Protein AF-C7DHJ5-F1 (afdb_monomer)

Foldseek 3Di:
DDDDDPPPPVVVVVQVVLVVVLVVLLVVLVVLLVVLLVVLCVLQDDPPPPLNVVLQVLCVLLVHGQDLPLVVLVVSLVVLCCVLPVVNDVDDCSVVSNVSSVVSSVSCPDPVNSDVRPPNLPVSLVVLLVLLLVVLVVLLVVLVVVLVVQVVPDDDLVSVCVSLVSSLPSVVSSVVSCCVPCVVNVVSLVVSVVSLVVLVVSLPDPHDPVSNVSSVVSNVSSVVSSVSSVSSVVSNVSSSVVNVVVCCVPSVVVSVVVVVVSD

Mean predicted aligned error: 13.47 Å

Organism: NCBI:txid425595

pLDDT: mean 82.51, std 15.85, range [39.19, 98.5]

InterPro domains:
  IPR001623 DnaJ domain [PF00226] (57-112)
  IPR001623 DnaJ domain [PR00625] (59-77)
  IPR001623 DnaJ domain [PR00625] (77-92)
  IPR001623 DnaJ domain [PR00625] (93-113)
  IPR001623 DnaJ domain [PS50076] (57-123)
  IPR001623 DnaJ domain [SM00271] (56-113)
  IPR001623 DnaJ domain [cd06257] (58-109)
  IPR036869 Chaperone J-domain superfamily [G3DSA:1.10.287.110] (28-115)
  IPR036869 Chaperone J-domain superfamily [SSF46565] (54-113)

Sequence (263 aa):
MADYEIGGERERGAGTLKRFVINRLVRKSAAIDDKVEKMVREFESNPKSKGDEEIKKYFEVLGIRPTKDRNAVRNAYRSMAKRYHPDVSKSMGSEEMMKKINEAYKAISSEKAEFRIELDDNVATIRIENRFLNLYEQARQYDYEIFLGKLKVISSRNELYGVVGEFTDWEARIDRVERALFGKFRSAMKDLEKMNIRIEKAMKSDLGESLLNTLRASRDRNSETLDDARKIDRTIRTALADATKKINEVEDRQRKNIYEQLK

Solvent-accessible surface area (backbone atoms only — not comparable to full-atom values): 14537 Å² total; per-residue (Å²): 140,79,91,76,86,71,67,70,60,59,55,55,51,52,54,52,52,52,50,52,54,49,54,52,51,50,53,54,40,48,60,39,38,56,52,41,47,51,50,43,46,56,72,68,48,64,80,68,52,75,63,60,61,52,51,53,51,25,26,54,65,44,72,45,77,88,74,78,52,62,64,60,55,52,50,32,45,50,55,50,45,67,62,24,31,64,95,74,26,88,54,95,58,19,62,62,51,39,52,51,41,53,51,23,50,53,55,56,71,32,80,76,37,55,59,72,68,76,40,68,70,64,41,53,19,53,50,53,20,51,54,48,51,54,50,46,52,53,51,50,53,53,46,48,55,52,42,58,58,51,63,76,70,59,86,46,73,68,52,49,54,50,52,50,49,60,66,63,41,56,66,65,48,51,54,52,48,49,43,72,73,44,40,68,57,58,51,40,49,54,52,41,54,54,40,42,55,51,45,58,57,55,63,75,47,100,62,59,69,72,58,43,51,52,45,48,58,51,42,52,52,48,48,53,51,49,53,54,44,49,53,51,52,50,40,49,52,52,15,48,53,56,44,50,52,59,46,48,70,51,52,55,58,51,46,52,53,55,57,61,76,72,108

Nearest PDB structures (foldseek):
  4tql-assembly2_B  TM=2.696E-01  e=1.289E-01  synthetic construct
  6ch2-assembly2_E  TM=3.211E-01  e=4.633E+00  Salmonella enterica subsp. enterica serovar Typhimurium str. LT2
  7a0g-assembly1_EEE  TM=1.687E-01  e=3.373E+00  Serratia marcescens

Radius of gyration: 30.33 Å; Cα contacts (8 Å, |Δi|>4): 174; chains: 1; bounding box: 71×99×74 Å

Secondary structure (DSSP, 8-state):
------HHHHHHHHHHHHHHHHHHHHHHHHHHHHHHHHHHHHHH-----HHHHHHHHHHHHTTS-----HHHHHHHHHHHHHHH-TTT--STTHHHHHHHHHHHHHHHTSHHHHHTTS-SHHHHHHHHHHHHHHHHHHHHHHHHHHHHHHHTT--SHHHHHHHHHHHT-HHHHHHHHHHHHHHHHHHHHHHHHHHHHHHHHHHTS---HHHHHHHHHHHHHHHHHHHHHHHHHHHHHHHHHHHHHHHHHHHHHHHHHHHHHT-

Structure (mmCIF, N/CA/C/O backbone):
data_AF-C7DHJ5-F1
#
_entry.id   AF-C7DHJ5-F1
#
loop_
_atom_site.group_PDB
_atom_site.id
_atom_site.type_symbol
_atom_site.label_atom_id
_atom_site.label_alt_id
_atom_site.label_comp_id
_atom_site.label_asym_id
_atom_site.label_entity_id
_atom_site.label_seq_id
_atom_site.pdbx_PDB_ins_code
_atom_site.Cartn_x
_atom_site.Cartn_y
_atom_site.Cartn_z
_atom_site.occupancy
_atom_site.B_iso_or_equiv
_atom_site.auth_seq_id
_atom_site.auth_comp_id
_atom_site.auth_asym_id
_atom_site.auth_atom_id
_atom_site.pdbx_PDB_model_num
ATOM 1 N N . MET A 1 1 ? -40.783 44.469 40.232 1.00 39.19 1 MET A N 1
ATOM 2 C CA . MET A 1 1 ? -40.863 44.270 38.767 1.00 39.19 1 MET A CA 1
ATOM 3 C C . MET A 1 1 ? -39.557 44.790 38.191 1.00 39.19 1 MET A C 1
ATOM 5 O O . MET A 1 1 ? -39.262 45.938 38.464 1.00 39.19 1 MET A O 1
ATOM 9 N N . ALA A 1 2 ? -38.713 44.076 37.463 1.00 46.12 2 ALA A N 1
ATOM 10 C CA . ALA A 1 2 ? -38.604 42.672 37.095 1.00 46.12 2 ALA A CA 1
ATOM 11 C C . ALA A 1 2 ? -37.136 42.512 36.644 1.00 46.12 2 ALA A C 1
ATOM 13 O O . ALA A 1 2 ? -36.735 43.217 35.722 1.00 46.12 2 ALA A O 1
ATOM 14 N N . ASP A 1 3 ? -36.350 41.645 37.285 1.00 39.81 3 ASP A N 1
ATOM 15 C CA . ASP A 1 3 ? -35.021 41.277 36.780 1.00 39.81 3 ASP A CA 1
ATOM 16 C C . ASP A 1 3 ? -35.183 40.061 35.867 1.00 39.81 3 ASP A C 1
ATOM 18 O O . ASP A 1 3 ? -35.636 38.995 36.283 1.00 39.81 3 ASP A O 1
ATOM 22 N N . TYR A 1 4 ? -34.913 40.289 34.584 1.00 44.16 4 TYR A N 1
ATOM 23 C CA . TYR A 1 4 ? -35.215 39.401 33.467 1.00 44.16 4 TYR A CA 1
ATOM 24 C C . TYR A 1 4 ? -34.090 38.372 33.254 1.00 44.16 4 TYR A C 1
ATOM 26 O O . TYR A 1 4 ? -32.908 38.713 33.175 1.00 44.16 4 TYR A O 1
ATOM 34 N N . GLU A 1 5 ? -34.483 37.107 33.107 1.00 49.00 5 GLU A N 1
ATOM 35 C CA . GLU A 1 5 ? -33.667 35.913 32.859 1.00 49.00 5 GLU A CA 1
ATOM 36 C C . GLU A 1 5 ? -32.948 35.925 31.487 1.00 49.00 5 GLU A C 1
ATOM 38 O O . GLU A 1 5 ? -33.288 35.170 30.581 1.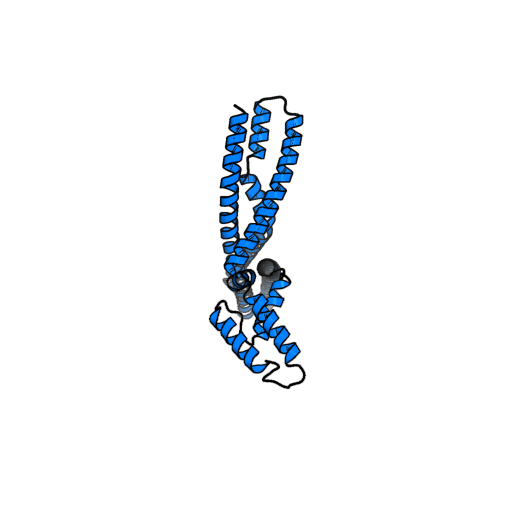00 49.00 5 GLU A O 1
ATOM 43 N N . ILE A 1 6 ? -31.916 36.754 31.293 1.00 49.47 6 ILE A N 1
ATOM 44 C CA . ILE A 1 6 ? -31.191 36.828 29.999 1.00 49.47 6 ILE A CA 1
ATOM 45 C C . ILE A 1 6 ? -30.012 35.822 29.911 1.00 49.47 6 ILE A C 1
ATOM 47 O O . ILE A 1 6 ? -29.446 35.591 28.840 1.00 49.47 6 ILE A O 1
ATOM 51 N N . GLY A 1 7 ? -29.649 35.147 31.010 1.00 46.59 7 GLY A N 1
ATOM 52 C CA . GLY A 1 7 ? -28.511 34.209 31.048 1.00 46.59 7 GLY A CA 1
ATOM 53 C C . GLY A 1 7 ? -28.757 32.847 30.377 1.00 46.59 7 GLY A C 1
ATOM 54 O O . GLY A 1 7 ? -27.869 32.307 29.717 1.00 46.59 7 GLY A O 1
ATOM 55 N N . GLY A 1 8 ? -29.972 32.299 30.484 1.00 45.59 8 GLY A N 1
ATOM 56 C CA . GLY A 1 8 ? -30.249 30.893 30.149 1.00 45.59 8 GLY A CA 1
ATOM 57 C C . GLY A 1 8 ? -30.413 30.562 28.658 1.00 45.59 8 GLY A C 1
ATOM 58 O O . GLY A 1 8 ? -30.369 29.389 28.281 1.00 45.59 8 GLY A O 1
ATOM 59 N N . GLU A 1 9 ? -30.625 31.548 27.782 1.00 49.06 9 GLU A N 1
ATOM 60 C CA . GLU A 1 9 ? -30.794 31.308 26.336 1.00 49.06 9 GLU A CA 1
ATOM 61 C C . GLU A 1 9 ? -29.461 31.274 25.573 1.00 49.06 9 GLU A C 1
ATOM 63 O O . GLU A 1 9 ? -29.285 30.452 24.668 1.00 49.06 9 GLU A O 1
ATOM 68 N N . ARG A 1 10 ? -28.477 32.093 25.977 1.00 49.88 10 ARG A N 1
ATOM 69 C CA . ARG A 1 10 ? -27.144 32.119 25.345 1.00 49.88 10 ARG A CA 1
ATOM 70 C C . ARG A 1 10 ? -26.352 30.832 25.599 1.00 49.88 10 ARG A C 1
ATOM 72 O O . ARG A 1 10 ? -25.710 30.324 24.679 1.00 49.88 10 ARG A O 1
ATOM 79 N N . GLU A 1 11 ? -26.449 30.257 26.798 1.00 53.16 11 GLU A N 1
ATOM 80 C CA . GLU A 1 11 ? -25.782 28.989 27.139 1.00 53.16 11 GLU A CA 1
ATOM 81 C C . GLU A 1 11 ? -26.402 27.778 26.421 1.00 53.16 11 GLU A C 1
ATOM 83 O O . GLU A 1 11 ? -25.676 26.915 25.915 1.00 53.16 11 GLU A O 1
ATOM 88 N N . ARG A 1 12 ? -27.736 27.745 26.267 1.00 59.75 12 ARG A N 1
ATOM 89 C CA . ARG A 1 12 ? -28.440 26.701 25.495 1.00 59.75 12 ARG A CA 1
ATOM 90 C C . ARG A 1 12 ? -28.075 26.730 24.004 1.00 59.75 12 ARG A C 1
ATOM 92 O O . ARG A 1 12 ? -27.868 25.673 23.395 1.00 59.75 12 ARG A O 1
ATOM 99 N N . GLY A 1 13 ? -27.928 27.922 23.419 1.00 63.56 13 GLY A N 1
ATOM 100 C CA . GLY A 1 13 ? -27.476 28.100 22.034 1.00 63.56 13 GLY A CA 1
ATOM 101 C C . GLY A 1 13 ? -26.028 27.645 21.809 1.00 63.56 13 GLY A C 1
ATOM 102 O O . GLY A 1 13 ? -25.744 26.902 20.864 1.00 63.56 13 GLY A O 1
ATOM 103 N N . ALA A 1 14 ? -25.117 28.009 22.717 1.00 65.38 14 ALA A N 1
ATOM 104 C CA . ALA A 1 14 ? -23.709 27.614 22.652 1.00 65.38 14 ALA A CA 1
ATOM 105 C C . ALA A 1 14 ? -23.511 26.091 22.790 1.00 65.38 14 ALA A C 1
ATOM 107 O O . ALA A 1 14 ? -22.733 25.496 22.038 1.00 65.38 14 ALA A O 1
ATOM 108 N N . GLY A 1 15 ? -24.251 25.434 23.692 1.00 73.50 15 GLY A N 1
ATOM 109 C CA . GLY A 1 15 ? -24.225 23.974 23.851 1.00 73.50 15 GLY A CA 1
ATOM 110 C C . GLY A 1 15 ? -24.718 23.220 22.608 1.00 73.50 15 GLY A C 1
ATOM 111 O O . GLY A 1 15 ? -24.124 22.216 22.203 1.00 73.50 15 GLY A O 1
ATOM 112 N N . THR A 1 16 ? -25.754 23.745 21.949 1.00 80.44 16 THR A N 1
ATOM 113 C CA . THR A 1 16 ? -26.308 23.178 20.707 1.00 80.44 16 THR A CA 1
ATOM 114 C C . THR A 1 16 ? -25.315 23.288 19.548 1.00 80.44 16 THR A C 1
ATOM 116 O O . THR A 1 16 ? -25.094 22.316 18.819 1.00 80.44 16 THR A O 1
ATOM 119 N N . LEU A 1 17 ? -24.642 24.436 19.421 1.00 83.38 17 LEU A N 1
ATOM 120 C CA . LEU A 1 17 ? -23.618 24.653 18.400 1.00 83.38 17 LEU A CA 1
ATOM 121 C C . LEU A 1 17 ? -22.389 23.754 18.617 1.00 83.38 17 LEU A C 1
ATOM 123 O O . LEU A 1 17 ? -21.935 23.111 17.668 1.00 83.38 17 LEU A O 1
ATOM 127 N N . LYS A 1 18 ? -21.889 23.641 19.859 1.00 87.00 18 LYS A N 1
ATOM 128 C CA . LYS A 1 18 ? -20.789 22.721 20.213 1.00 87.00 18 LYS A CA 1
ATOM 129 C C . LYS A 1 18 ? -21.135 21.285 19.805 1.00 87.00 18 LYS A C 1
ATOM 131 O O . LYS A 1 18 ? -20.366 20.644 19.090 1.00 87.00 18 LYS A O 1
ATOM 136 N N . ARG A 1 19 ? -22.325 20.799 20.175 1.00 90.12 19 ARG A N 1
ATOM 137 C CA . ARG A 1 19 ? -22.805 19.457 19.805 1.00 90.12 19 ARG A CA 1
ATOM 138 C C . ARG A 1 19 ? -22.870 19.259 18.288 1.00 90.12 19 ARG A C 1
ATOM 140 O O . ARG A 1 19 ? -22.425 18.225 17.795 1.00 90.12 19 ARG A O 1
ATOM 147 N N . PHE A 1 20 ? -23.376 20.239 17.540 1.00 92.62 20 PHE A N 1
ATOM 148 C CA . PHE A 1 20 ? -23.428 20.170 16.077 1.00 92.62 20 PHE A CA 1
ATOM 149 C C . PHE A 1 20 ? -22.031 20.038 15.450 1.00 92.62 20 PHE A C 1
ATOM 151 O O . PHE A 1 20 ? -21.812 19.174 14.596 1.00 92.62 20 PHE A O 1
ATOM 158 N N . VAL A 1 21 ? -21.071 20.851 15.901 1.00 92.94 21 VAL A N 1
ATOM 159 C CA . VAL A 1 21 ? -19.684 20.818 15.412 1.00 92.94 21 VAL A CA 1
ATOM 160 C C . VAL A 1 21 ? -19.024 19.473 15.717 1.00 92.94 21 VAL A C 1
ATOM 162 O O . VAL A 1 21 ? -18.434 18.874 14.814 1.00 92.94 21 VAL A O 1
ATOM 165 N N . ILE A 1 22 ? -19.170 18.964 16.945 1.00 94.56 22 ILE A N 1
ATOM 166 C CA . ILE A 1 22 ? -18.626 17.660 17.352 1.00 94.56 22 ILE A CA 1
ATOM 167 C C . ILE A 1 22 ? -19.234 16.525 16.526 1.00 94.56 22 ILE A C 1
ATOM 169 O O . ILE A 1 22 ? -18.498 15.721 15.956 1.00 94.56 22 ILE A O 1
ATOM 173 N N . ASN A 1 23 ? -20.556 16.498 16.361 1.00 94.06 23 ASN A N 1
ATOM 174 C CA . ASN A 1 23 ? -21.219 15.474 15.555 1.00 94.06 23 ASN A CA 1
ATOM 175 C C . ASN A 1 23 ? -20.747 15.501 14.096 1.00 94.06 23 ASN A C 1
ATOM 177 O O . ASN A 1 23 ? -20.551 14.452 13.482 1.00 94.06 23 ASN A O 1
ATOM 181 N N . ARG A 1 24 ? -20.522 16.691 13.529 1.00 96.62 24 ARG A N 1
ATOM 182 C CA . ARG A 1 24 ? -19.970 16.827 12.176 1.00 96.62 24 ARG A CA 1
ATOM 183 C C . ARG A 1 24 ? -18.532 16.313 12.092 1.00 96.62 24 ARG A C 1
ATOM 185 O O . ARG A 1 24 ? -18.188 15.684 11.093 1.00 96.62 24 ARG A O 1
ATOM 192 N N . LEU A 1 25 ? -17.704 16.587 13.100 1.00 96.44 25 LEU A N 1
ATOM 193 C CA . LEU A 1 25 ? -16.326 16.097 13.173 1.00 96.44 25 LEU A CA 1
ATOM 194 C C . LEU A 1 25 ? -16.291 14.565 13.221 1.00 96.44 25 LEU A C 1
ATOM 196 O O . LEU A 1 25 ? -15.627 13.957 12.386 1.00 96.44 25 LEU A O 1
ATOM 200 N N . VAL A 1 26 ? -17.068 13.959 14.122 1.00 97.00 26 VAL A N 1
ATOM 201 C CA . VAL A 1 26 ? -17.161 12.499 14.286 1.00 97.00 26 VAL A CA 1
ATOM 202 C C . VAL A 1 26 ? -17.664 11.831 13.006 1.00 97.00 26 VAL A C 1
ATOM 204 O O . VAL A 1 26 ? -17.049 10.882 12.535 1.00 97.00 26 VAL A O 1
ATOM 207 N N . ARG A 1 27 ? -18.712 12.367 12.363 1.00 97.75 27 ARG A N 1
ATOM 208 C CA . ARG A 1 27 ? -19.213 11.833 11.079 1.00 97.75 27 ARG A CA 1
ATOM 209 C C . ARG A 1 27 ? -18.168 11.881 9.967 1.00 97.75 27 ARG A C 1
ATOM 211 O O . ARG A 1 27 ? -18.034 10.927 9.210 1.00 97.75 27 ARG A O 1
ATOM 218 N N . LYS A 1 28 ? -17.433 12.993 9.848 1.00 97.69 28 LYS A N 1
ATOM 219 C CA . LYS A 1 28 ? -16.349 13.108 8.860 1.00 97.69 28 LYS A CA 1
ATOM 220 C C . LYS A 1 28 ? -15.215 12.134 9.154 1.00 97.69 28 LYS A C 1
ATOM 222 O O . LYS A 1 28 ? -14.637 11.607 8.214 1.00 97.69 28 LYS A O 1
ATOM 227 N N . SER A 1 29 ? -14.898 11.934 10.431 1.00 97.56 29 SER A N 1
ATOM 228 C CA . SER A 1 29 ? -13.897 10.963 10.853 1.00 97.56 29 SER A CA 1
ATOM 229 C C . SER A 1 29 ? -14.308 9.548 10.469 1.00 97.56 29 SER A C 1
ATOM 231 O O . SER A 1 29 ? -13.548 8.888 9.776 1.00 97.56 29 SER A O 1
ATOM 233 N N . ALA A 1 30 ? -15.529 9.140 10.823 1.00 97.94 30 ALA A N 1
ATOM 234 C CA . ALA A 1 30 ? -16.069 7.822 10.502 1.00 97.94 30 ALA A CA 1
ATOM 235 C C . ALA A 1 30 ? -16.060 7.541 8.991 1.00 97.94 30 ALA A C 1
ATOM 237 O O . ALA A 1 30 ? -15.647 6.478 8.564 1.00 97.94 30 ALA A O 1
ATOM 238 N N . ALA A 1 31 ? -16.405 8.523 8.152 1.00 98.12 31 ALA A N 1
ATOM 239 C CA . ALA A 1 31 ? -16.359 8.334 6.700 1.00 98.12 31 ALA A CA 1
ATOM 240 C C . ALA A 1 31 ? -14.937 8.088 6.149 1.00 98.12 31 ALA A C 1
ATOM 242 O O . ALA A 1 31 ? -14.774 7.440 5.114 1.00 98.12 31 ALA A O 1
ATOM 243 N N . ILE A 1 32 ? -13.905 8.650 6.790 1.00 98.12 32 ILE A N 1
ATOM 244 C CA . ILE A 1 32 ? -12.507 8.399 6.415 1.00 98.12 32 ILE A CA 1
ATOM 245 C C . ILE A 1 32 ? -12.046 7.060 6.996 1.00 98.12 32 ILE A C 1
ATOM 247 O O . ILE A 1 32 ? -11.381 6.312 6.286 1.00 98.12 32 ILE A O 1
ATOM 251 N N . ASP A 1 33 ? -12.428 6.760 8.235 1.00 98.25 33 ASP A N 1
ATOM 252 C CA . ASP A 1 33 ? -12.191 5.486 8.918 1.00 98.25 33 ASP A CA 1
ATOM 253 C C . ASP A 1 33 ? -12.723 4.309 8.092 1.00 98.25 33 ASP A C 1
ATOM 255 O O . ASP A 1 33 ? -11.928 3.496 7.631 1.00 98.25 33 ASP A O 1
ATOM 259 N N . ASP A 1 34 ? -14.011 4.323 7.729 1.00 98.06 34 ASP A N 1
ATOM 260 C CA . ASP A 1 34 ? -14.656 3.315 6.874 1.00 98.06 34 ASP A CA 1
ATOM 261 C C . ASP A 1 34 ? -13.914 3.129 5.538 1.00 98.06 34 ASP A C 1
ATOM 263 O O . ASP A 1 34 ? -13.804 2.027 4.993 1.00 98.06 34 ASP A O 1
ATOM 267 N N . LYS A 1 35 ? -13.396 4.226 4.969 1.00 97.88 35 LYS A N 1
ATOM 268 C CA . LYS A 1 35 ? -12.626 4.185 3.721 1.00 97.88 35 LYS A CA 1
ATOM 269 C C . LYS A 1 35 ? -11.274 3.502 3.921 1.00 97.88 35 LYS A C 1
ATOM 271 O O . LYS A 1 35 ? -10.876 2.727 3.052 1.00 97.88 35 LYS A O 1
ATOM 276 N N . VAL A 1 36 ? -10.560 3.812 5.004 1.00 97.94 36 VAL A N 1
ATOM 277 C CA . VAL A 1 36 ? -9.279 3.169 5.332 1.00 97.94 36 VAL A CA 1
ATOM 278 C C . VAL A 1 36 ? -9.513 1.700 5.655 1.00 97.94 36 VAL A C 1
ATOM 280 O O . VAL A 1 36 ? -8.841 0.859 5.071 1.00 97.94 36 VAL A O 1
ATOM 283 N N . GLU A 1 37 ? -10.507 1.385 6.480 1.00 96.56 37 GLU A N 1
ATOM 284 C CA . GLU A 1 37 ? -10.874 0.018 6.841 1.00 96.56 37 GLU A CA 1
ATOM 285 C C . GLU A 1 37 ? -11.206 -0.814 5.596 1.00 96.56 37 GLU A C 1
ATOM 287 O O . GLU A 1 37 ? -10.696 -1.919 5.426 1.00 96.56 37 GLU A O 1
ATOM 292 N N . LYS A 1 38 ? -11.983 -0.266 4.652 1.00 95.75 38 LYS A N 1
ATOM 293 C CA . LYS A 1 38 ? -12.248 -0.941 3.376 1.00 95.75 38 LYS A CA 1
ATOM 294 C C . LYS A 1 38 ? -10.962 -1.226 2.595 1.00 95.75 38 LYS A C 1
ATOM 296 O O . LYS A 1 38 ? -10.826 -2.316 2.050 1.00 95.75 38 LYS A O 1
ATOM 301 N N . MET A 1 39 ? -10.026 -0.278 2.537 1.00 95.06 39 MET A N 1
ATOM 302 C CA . MET A 1 39 ? -8.743 -0.488 1.857 1.00 95.06 39 MET A CA 1
ATOM 303 C C . MET A 1 39 ? -7.872 -1.523 2.578 1.00 95.06 39 MET A C 1
ATOM 305 O O . MET A 1 39 ? -7.270 -2.358 1.913 1.00 95.06 39 MET A O 1
ATOM 309 N N . VAL A 1 40 ? -7.824 -1.503 3.915 1.00 91.25 40 VAL A N 1
ATOM 310 C CA . VAL A 1 40 ? -7.147 -2.531 4.725 1.00 91.25 40 VAL A CA 1
ATOM 311 C C . VAL A 1 40 ? -7.722 -3.900 4.392 1.00 91.25 40 VAL A C 1
ATOM 313 O O . VAL A 1 40 ? -6.980 -4.788 3.978 1.00 91.25 40 VAL A O 1
ATOM 316 N N . ARG A 1 41 ? -9.052 -4.030 4.424 1.00 88.50 41 ARG A N 1
ATOM 317 C CA . ARG A 1 41 ? -9.740 -5.257 4.026 1.00 88.50 41 ARG A CA 1
ATOM 318 C C . ARG A 1 41 ? -9.442 -5.651 2.588 1.00 88.50 41 ARG A C 1
ATOM 320 O O . ARG A 1 41 ? -9.374 -6.835 2.333 1.00 88.50 41 ARG A O 1
ATOM 327 N N . GLU A 1 42 ? -9.254 -4.728 1.645 1.00 86.00 42 GLU A N 1
ATOM 328 C CA . GLU A 1 42 ? -8.851 -5.071 0.270 1.00 86.00 42 GLU A CA 1
ATOM 329 C C . GLU A 1 42 ? -7.445 -5.702 0.221 1.00 86.00 42 GLU A C 1
ATOM 331 O O . GLU A 1 42 ? -7.225 -6.634 -0.554 1.00 86.00 42 GLU A O 1
ATOM 336 N N . PHE A 1 43 ? -6.507 -5.249 1.062 1.00 81.62 43 PHE A N 1
ATOM 337 C CA . PHE A 1 43 ? -5.165 -5.835 1.177 1.00 81.62 43 PHE A CA 1
ATOM 338 C C . PHE A 1 43 ? -5.153 -7.175 1.922 1.00 81.62 43 PHE A C 1
ATOM 340 O O . PHE A 1 43 ? -4.432 -8.089 1.519 1.00 81.62 43 PHE A O 1
ATOM 347 N N . GLU A 1 44 ? -5.956 -7.296 2.977 1.00 72.88 44 GLU A N 1
ATOM 348 C CA . GLU A 1 44 ? -6.138 -8.534 3.745 1.00 72.88 44 GLU A CA 1
ATOM 349 C C . GLU A 1 44 ? -6.985 -9.559 2.994 1.00 72.88 44 GLU A C 1
ATOM 351 O O . GLU A 1 44 ? -6.792 -10.769 3.137 1.00 72.88 44 GLU A O 1
ATOM 356 N N . SER A 1 45 ? -7.934 -9.083 2.181 1.00 62.31 45 SER A N 1
ATOM 357 C CA . SER A 1 45 ? -8.783 -9.927 1.364 1.00 62.31 45 SER A CA 1
ATOM 358 C C . SER A 1 45 ? -7.894 -10.625 0.360 1.00 62.31 45 SER A C 1
ATOM 360 O O . SER A 1 45 ? -7.483 -10.102 -0.673 1.00 62.31 45 SER A O 1
ATOM 362 N N . ASN A 1 46 ? -7.598 -11.871 0.691 1.00 52.09 46 ASN A N 1
ATOM 363 C CA . ASN A 1 46 ? -7.177 -12.849 -0.271 1.00 52.09 46 ASN A CA 1
ATOM 364 C C . ASN A 1 46 ? -8.277 -12.863 -1.351 1.00 52.09 46 ASN A C 1
ATOM 366 O O . ASN A 1 46 ? -9.421 -13.194 -1.010 1.00 52.09 46 ASN A O 1
ATOM 370 N N . PRO A 1 47 ? -8.016 -12.554 -2.636 1.00 44.12 47 PRO A N 1
ATOM 371 C CA . PRO A 1 47 ? -8.831 -13.156 -3.673 1.00 44.12 47 PRO A CA 1
ATOM 372 C C . PRO A 1 47 ? -8.544 -14.644 -3.521 1.00 44.12 47 PRO A C 1
ATOM 374 O O . PRO A 1 47 ? -7.531 -15.120 -4.025 1.00 44.12 47 PRO A O 1
ATOM 377 N N . LYS A 1 48 ? -9.341 -15.324 -2.683 1.00 43.00 48 LYS A N 1
ATOM 378 C CA . LYS A 1 48 ? -9.171 -16.727 -2.324 1.00 43.00 48 LYS A CA 1
ATOM 379 C C . LYS A 1 48 ? -8.868 -17.451 -3.619 1.00 43.00 48 LYS A C 1
ATOM 381 O O . LYS A 1 48 ? -9.741 -17.553 -4.485 1.00 43.00 48 LYS A O 1
ATOM 386 N N . SER A 1 49 ? -7.627 -17.902 -3.788 1.00 44.69 49 SER A N 1
ATOM 387 C CA . SER A 1 49 ? -7.381 -18.826 -4.875 1.00 44.69 49 SER A CA 1
ATOM 388 C C . SER A 1 49 ? -8.285 -20.011 -4.556 1.00 44.69 49 SER A C 1
ATOM 390 O O . SER A 1 49 ? -8.380 -20.426 -3.400 1.00 44.69 49 SER A O 1
ATOM 392 N N . LYS A 1 50 ? -9.027 -20.514 -5.538 1.00 44.31 50 LYS A N 1
ATOM 393 C CA . LYS A 1 50 ? -9.964 -21.634 -5.358 1.00 44.31 50 LYS A CA 1
ATOM 394 C C . LYS A 1 50 ? -9.327 -22.810 -4.585 1.00 44.31 50 LYS A C 1
ATOM 396 O O . LYS A 1 50 ? -9.992 -23.479 -3.803 1.00 44.31 50 LYS A O 1
ATOM 401 N N . GLY A 1 51 ? -8.003 -22.954 -4.694 1.00 48.94 51 GLY A N 1
ATOM 402 C CA . GLY A 1 51 ? -7.212 -23.911 -3.932 1.00 48.94 51 GLY A CA 1
ATOM 403 C C . GLY A 1 51 ? -7.182 -23.698 -2.409 1.00 48.94 51 GLY A C 1
ATOM 404 O O . GLY A 1 51 ? -6.998 -24.682 -1.694 1.00 48.94 51 GLY A O 1
ATOM 405 N N . ASP A 1 52 ? -7.313 -22.475 -1.872 1.00 52.66 52 ASP A N 1
ATOM 406 C CA . ASP A 1 52 ? -7.246 -22.127 -0.426 1.00 52.66 52 ASP A CA 1
ATOM 407 C C . ASP A 1 52 ? -8.418 -22.663 0.382 1.00 52.66 52 ASP A C 1
ATOM 409 O O . ASP A 1 52 ? -8.218 -23.189 1.479 1.00 52.66 52 ASP A O 1
ATOM 413 N N . GLU A 1 53 ? -9.619 -22.637 -0.182 1.00 59.16 53 GLU A N 1
ATOM 414 C CA . GLU A 1 53 ? -10.768 -23.296 0.438 1.00 59.16 53 GLU A CA 1
ATOM 415 C C . GLU A 1 53 ? -10.701 -24.816 0.310 1.00 59.16 53 GLU A C 1
ATOM 417 O O . GLU A 1 53 ? -11.068 -25.525 1.245 1.00 59.16 53 GLU A O 1
ATOM 422 N N . GLU A 1 54 ? -10.201 -25.325 -0.817 1.00 61.88 54 GLU A N 1
ATOM 423 C CA . GLU A 1 54 ? -10.048 -26.765 -1.045 1.00 61.88 54 GLU A CA 1
ATOM 424 C C . GLU A 1 54 ? -9.059 -27.388 -0.050 1.00 61.88 54 GLU A C 1
ATOM 426 O O . GLU A 1 54 ? -9.371 -28.409 0.557 1.00 61.88 54 GLU A O 1
ATOM 431 N N . ILE A 1 55 ? -7.920 -26.736 0.227 1.00 68.25 55 ILE A N 1
ATOM 432 C CA . ILE A 1 55 ? -6.960 -27.237 1.225 1.00 68.25 55 ILE A CA 1
ATOM 433 C C . ILE A 1 55 ? -7.548 -27.243 2.637 1.00 68.25 55 ILE A C 1
ATOM 435 O O . ILE A 1 55 ? -7.375 -28.230 3.350 1.00 68.25 55 ILE A O 1
ATOM 439 N N . LYS A 1 56 ? -8.267 -26.191 3.051 1.00 68.50 56 LYS A N 1
ATOM 440 C CA . LYS A 1 56 ? -8.915 -26.176 4.375 1.00 68.50 56 LYS A CA 1
ATOM 441 C C . LYS A 1 56 ? -9.928 -27.316 4.517 1.00 68.50 56 LYS A C 1
ATOM 443 O O . LYS A 1 56 ? -9.879 -28.034 5.513 1.00 68.50 56 LYS A O 1
ATOM 448 N N . LYS A 1 57 ? -10.748 -27.557 3.487 1.00 73.38 57 LYS A N 1
ATOM 449 C CA . LYS A 1 57 ? -11.678 -28.699 3.438 1.00 73.38 57 LYS A CA 1
ATOM 450 C C . LYS A 1 57 ? -10.952 -30.044 3.534 1.00 73.38 57 LYS A C 1
ATOM 452 O O . LYS A 1 57 ? -11.449 -30.956 4.183 1.00 73.38 57 LYS A O 1
ATOM 457 N N . TYR A 1 58 ? -9.759 -30.182 2.955 1.00 78.69 58 TYR A N 1
ATOM 458 C CA . TYR A 1 58 ? -8.968 -31.410 3.091 1.00 78.69 58 TYR A CA 1
ATOM 459 C C . TYR A 1 58 ? -8.474 -31.651 4.525 1.00 78.69 58 TYR A C 1
ATOM 461 O O . TYR A 1 58 ? -8.486 -32.793 4.984 1.00 78.69 58 TYR A O 1
ATOM 469 N N . PHE A 1 59 ? -8.093 -30.606 5.266 1.00 77.12 59 PHE A N 1
ATOM 470 C CA . PHE A 1 59 ? -7.745 -30.748 6.687 1.00 77.12 59 PHE A CA 1
ATOM 471 C C . PHE A 1 59 ? -8.959 -31.156 7.531 1.00 77.12 59 PHE A C 1
ATOM 473 O O . PHE A 1 59 ? -8.844 -32.035 8.388 1.00 77.12 59 PHE A O 1
ATOM 480 N N . GLU A 1 60 ? -10.136 -30.606 7.222 1.00 77.25 60 GLU A N 1
ATOM 481 C CA . GLU A 1 60 ? -11.408 -30.998 7.841 1.00 77.25 60 GLU A CA 1
ATOM 482 C C . GLU A 1 60 ? -11.764 -32.465 7.555 1.00 77.25 60 GLU A C 1
ATOM 484 O O . GLU A 1 60 ? -12.161 -33.184 8.471 1.00 77.25 60 GLU A O 1
ATOM 489 N N . VAL A 1 61 ? -11.541 -32.952 6.326 1.00 80.94 61 VAL A N 1
ATOM 490 C CA . VAL A 1 61 ? -11.723 -34.373 5.963 1.00 80.94 61 VAL A CA 1
ATOM 491 C C . VAL A 1 61 ? -10.795 -35.292 6.765 1.00 80.94 61 VAL A C 1
ATOM 493 O O . VAL A 1 61 ? -11.198 -36.398 7.125 1.00 80.94 61 VAL A O 1
ATOM 496 N N . LEU A 1 62 ? -9.576 -34.846 7.086 1.00 77.00 62 LEU A N 1
ATOM 497 C CA . LEU A 1 62 ? -8.651 -35.574 7.965 1.00 77.00 62 LEU A CA 1
ATOM 498 C C . LEU A 1 62 ? -8.945 -35.374 9.465 1.00 77.00 62 LEU A C 1
ATOM 500 O O . LEU A 1 62 ? -8.295 -36.006 10.297 1.00 77.00 62 LEU A O 1
ATOM 504 N N . GLY A 1 63 ? -9.922 -34.533 9.821 1.00 73.31 63 GLY A N 1
ATOM 505 C CA . GLY A 1 63 ? -10.344 -34.291 11.202 1.00 73.31 63 GLY A CA 1
ATOM 506 C C . GLY A 1 63 ? -9.327 -33.517 12.042 1.00 73.31 63 GLY A C 1
ATOM 507 O O . GLY A 1 63 ? -9.333 -33.626 13.267 1.00 73.31 63 GLY A O 1
ATOM 508 N N . ILE A 1 64 ? -8.437 -32.759 11.401 1.00 75.88 64 ILE A N 1
ATOM 509 C CA . ILE A 1 64 ? -7.384 -31.988 12.065 1.00 75.88 64 ILE A CA 1
ATOM 510 C C . ILE A 1 64 ? -7.432 -30.522 11.646 1.00 75.88 64 ILE A C 1
ATOM 512 O O . ILE A 1 64 ? -7.945 -30.165 10.589 1.00 75.88 64 ILE A O 1
ATOM 516 N N . ARG A 1 65 ? -6.871 -29.647 12.483 1.00 69.06 65 ARG A N 1
ATOM 517 C CA . ARG A 1 65 ? -6.660 -28.247 12.101 1.00 69.06 65 ARG A CA 1
ATOM 518 C C . ARG A 1 65 ? -5.546 -28.153 11.043 1.00 69.06 65 ARG A C 1
ATOM 520 O O . ARG A 1 65 ? -4.636 -28.986 11.077 1.00 69.06 65 ARG A O 1
ATOM 527 N N . PRO A 1 66 ? -5.580 -27.150 10.143 1.00 68.38 66 PRO A N 1
ATOM 528 C CA . PRO A 1 66 ? -4.480 -26.878 9.219 1.00 68.38 66 PRO A CA 1
ATOM 529 C C . PRO A 1 66 ? -3.137 -26.805 9.949 1.00 68.38 66 PRO A C 1
ATOM 531 O O . PRO A 1 66 ? -3.001 -26.077 10.930 1.00 68.38 66 PRO A O 1
ATOM 534 N N . THR A 1 67 ? -2.162 -27.593 9.497 1.00 64.69 67 THR A N 1
ATOM 535 C CA . THR A 1 67 ? -0.841 -27.709 10.129 1.00 64.69 67 THR A CA 1
ATOM 536 C C . THR A 1 67 ? 0.223 -28.092 9.106 1.00 64.69 67 THR A C 1
ATOM 538 O O . THR A 1 67 ? -0.070 -28.740 8.103 1.00 64.69 67 THR A O 1
ATOM 541 N N . LYS A 1 68 ? 1.469 -27.699 9.378 1.00 65.31 68 LYS A N 1
ATOM 542 C CA . LYS A 1 68 ? 2.670 -28.077 8.614 1.00 65.31 68 LYS A CA 1
ATOM 543 C C . LYS A 1 68 ? 3.324 -29.350 9.088 1.00 65.31 68 LYS A C 1
ATOM 545 O O . LYS A 1 68 ? 4.230 -29.860 8.433 1.00 65.31 68 LYS A O 1
ATOM 550 N N . ASP A 1 69 ? 2.914 -29.827 10.255 1.00 75.62 69 ASP A N 1
ATOM 551 C CA . ASP A 1 69 ? 3.478 -31.035 10.805 1.00 75.62 69 ASP A CA 1
ATOM 552 C C . ASP A 1 69 ? 3.049 -32.225 9.937 1.00 75.62 69 ASP A C 1
ATOM 554 O O . ASP A 1 69 ? 1.950 -32.771 10.070 1.00 75.62 69 ASP A O 1
ATOM 558 N N . ARG A 1 70 ? 3.947 -32.634 9.030 1.00 77.38 70 ARG A N 1
ATOM 559 C CA . ARG A 1 70 ? 3.765 -33.810 8.174 1.00 77.38 70 ARG A CA 1
ATOM 560 C C . ARG A 1 70 ? 3.481 -35.059 9.005 1.00 77.38 70 ARG A C 1
ATOM 562 O O . ARG A 1 70 ? 2.761 -35.940 8.534 1.00 77.38 70 ARG A O 1
ATOM 569 N N . ASN A 1 71 ? 4.007 -35.149 10.229 1.00 77.75 71 ASN A N 1
ATOM 570 C CA . ASN A 1 71 ? 3.736 -36.276 11.113 1.00 77.75 71 ASN A CA 1
ATOM 571 C C . ASN A 1 71 ? 2.296 -36.224 11.624 1.00 77.75 71 ASN A C 1
ATOM 573 O O . ASN A 1 71 ? 1.615 -37.246 11.562 1.00 77.75 71 ASN A O 1
ATOM 577 N N . ALA A 1 72 ? 1.790 -35.057 12.033 1.00 78.94 72 ALA A N 1
ATOM 578 C CA . ALA A 1 72 ? 0.382 -34.884 12.394 1.00 78.94 72 ALA A CA 1
ATOM 579 C C . ALA A 1 72 ? -0.563 -35.231 11.231 1.00 78.94 72 ALA A C 1
ATOM 581 O O . ALA A 1 72 ? -1.505 -36.001 11.422 1.00 78.94 72 ALA A O 1
ATOM 582 N N . VAL A 1 73 ? -0.277 -34.755 10.013 1.00 80.06 73 VAL A N 1
ATOM 583 C CA . VAL A 1 73 ? -1.072 -35.068 8.808 1.00 80.06 73 VAL A CA 1
ATOM 584 C C . VAL A 1 73 ? -1.042 -36.567 8.495 1.00 80.06 73 VAL A C 1
ATOM 586 O O . VAL A 1 73 ? -2.081 -37.181 8.254 1.00 80.06 73 VAL A O 1
ATOM 589 N N . ARG A 1 74 ? 0.139 -37.194 8.551 1.00 82.81 74 ARG A N 1
ATOM 590 C CA . ARG A 1 74 ? 0.311 -38.634 8.307 1.00 82.81 74 ARG A CA 1
ATOM 591 C C . ARG A 1 74 ? -0.372 -39.488 9.375 1.00 82.81 74 ARG A C 1
ATOM 593 O O . ARG A 1 74 ? -0.931 -40.536 9.051 1.00 82.81 74 ARG A O 1
ATOM 600 N N . ASN A 1 75 ? -0.341 -39.054 10.631 1.00 82.81 75 ASN A N 1
ATOM 601 C CA . ASN A 1 75 ? -0.992 -39.741 11.743 1.00 82.81 75 ASN A CA 1
ATOM 602 C C . ASN A 1 75 ? -2.518 -39.632 11.648 1.00 82.81 75 ASN A C 1
ATOM 604 O O . ASN A 1 75 ? -3.206 -40.640 11.806 1.00 82.81 75 ASN A O 1
ATOM 608 N N . ALA A 1 76 ? -3.043 -38.451 11.311 1.00 82.56 76 ALA A N 1
ATOM 609 C CA . ALA A 1 76 ? -4.467 -38.236 11.069 1.00 82.56 76 ALA A CA 1
ATOM 610 C C . ALA A 1 76 ? -4.977 -39.084 9.896 1.00 82.56 76 ALA A C 1
ATOM 612 O O . ALA A 1 76 ? -5.968 -39.800 10.036 1.00 82.56 76 ALA A O 1
ATOM 613 N N . TYR A 1 77 ? -4.235 -39.101 8.783 1.00 85.06 77 TYR A N 1
ATOM 614 C CA . TYR A 1 77 ? -4.519 -39.970 7.642 1.00 85.06 77 TYR A CA 1
ATOM 615 C C . TYR A 1 77 ? -4.572 -41.447 8.044 1.00 85.06 77 TYR A C 1
ATOM 617 O O . TYR A 1 77 ? -5.557 -42.117 7.760 1.00 85.06 77 TYR A O 1
ATOM 625 N N . ARG A 1 78 ? -3.560 -41.957 8.761 1.00 84.69 78 ARG A N 1
ATOM 626 C CA . ARG A 1 78 ? -3.530 -43.359 9.222 1.00 84.69 78 ARG A CA 1
ATOM 627 C C . ARG A 1 78 ? -4.704 -43.697 10.140 1.00 84.69 78 ARG A C 1
ATOM 629 O O . ARG A 1 78 ? -5.271 -44.781 10.025 1.00 84.69 78 ARG A O 1
ATOM 636 N N . SER A 1 79 ? -5.067 -42.779 11.033 1.00 81.62 79 SER A N 1
ATOM 637 C CA . SER A 1 79 ? -6.201 -42.937 11.947 1.00 81.62 79 SER A CA 1
ATOM 638 C C . SER A 1 79 ? -7.528 -43.033 11.186 1.00 81.62 79 SER A C 1
ATOM 640 O O . SER A 1 79 ? -8.300 -43.972 11.385 1.00 81.62 79 SER A O 1
ATOM 642 N N . MET A 1 80 ? -7.757 -42.116 10.243 1.00 79.06 80 MET A N 1
ATOM 643 C CA . MET A 1 80 ? -8.968 -42.082 9.421 1.00 79.06 80 MET A CA 1
ATOM 644 C C . MET A 1 80 ? -9.030 -43.262 8.444 1.00 79.06 80 MET A C 1
ATOM 646 O O . MET A 1 80 ? -10.068 -43.911 8.336 1.00 79.06 80 MET A O 1
ATOM 650 N N . ALA A 1 81 ? -7.910 -43.619 7.812 1.00 80.88 81 ALA A N 1
ATOM 651 C CA . ALA A 1 81 ? -7.798 -44.780 6.936 1.00 80.88 81 ALA A CA 1
ATOM 652 C C . ALA A 1 81 ? -8.130 -46.081 7.677 1.00 80.88 81 ALA A C 1
ATOM 654 O O . ALA A 1 81 ? -8.892 -46.892 7.170 1.00 80.88 81 ALA A O 1
ATOM 655 N N . LYS A 1 82 ? -7.642 -46.263 8.912 1.00 81.12 82 LYS A N 1
ATOM 656 C CA . LYS A 1 82 ? -7.976 -47.437 9.734 1.00 81.12 82 LYS A CA 1
ATOM 657 C C . LYS A 1 82 ? -9.462 -47.490 10.111 1.00 81.12 82 LYS A C 1
ATOM 659 O O . LYS A 1 82 ? -10.012 -48.578 10.247 1.00 81.12 82 LYS A O 1
ATOM 664 N N . ARG A 1 83 ? -10.107 -46.330 10.279 1.00 75.56 83 ARG A N 1
ATOM 665 C CA . ARG A 1 83 ? -11.533 -46.220 10.623 1.00 75.56 83 ARG A CA 1
ATOM 666 C C . ARG A 1 83 ? -12.459 -46.489 9.432 1.00 75.56 83 ARG A C 1
ATOM 668 O O . ARG A 1 83 ? -13.527 -47.050 9.642 1.00 75.56 83 ARG A O 1
ATOM 675 N N . TYR A 1 84 ? -12.059 -46.109 8.218 1.00 75.12 84 TYR A N 1
ATOM 676 C CA . TYR A 1 84 ? -12.905 -46.181 7.018 1.00 75.12 84 TYR A CA 1
ATOM 677 C C . TYR A 1 84 ? -12.417 -47.183 5.955 1.00 75.12 84 TYR A C 1
ATOM 679 O O . TYR A 1 84 ? -12.982 -47.232 4.863 1.00 75.12 84 TYR A O 1
ATOM 687 N N . HIS A 1 85 ? -11.409 -48.011 6.256 1.00 75.81 85 HIS A N 1
ATOM 688 C CA . HIS A 1 85 ? -10.927 -49.034 5.324 1.00 75.81 85 HIS A CA 1
ATOM 689 C C . HIS A 1 85 ? -12.051 -50.027 4.972 1.00 75.81 85 HIS A C 1
ATOM 691 O O . HIS A 1 85 ? -12.676 -50.554 5.897 1.00 75.81 85 HIS A O 1
ATOM 697 N N . PRO A 1 86 ? -12.286 -50.338 3.683 1.00 70.56 86 PRO A N 1
ATOM 698 C CA . PRO A 1 86 ? -13.378 -51.223 3.258 1.00 70.56 86 PRO A CA 1
ATOM 699 C C . PRO A 1 86 ? -13.288 -52.631 3.871 1.00 70.56 86 PRO A C 1
ATOM 701 O O . PRO A 1 86 ? -14.309 -53.227 4.201 1.00 70.56 86 PRO A O 1
ATOM 704 N N . ASP A 1 87 ? -12.072 -53.125 4.120 1.00 72.62 87 ASP A N 1
ATOM 705 C CA . ASP A 1 87 ? -11.861 -54.438 4.755 1.00 72.62 87 ASP A CA 1
ATOM 706 C C . ASP A 1 87 ? -12.250 -54.481 6.243 1.00 72.62 87 ASP A C 1
ATOM 708 O O . ASP A 1 87 ? -12.472 -55.557 6.796 1.00 72.62 87 ASP A O 1
ATOM 712 N N . VAL A 1 88 ? -12.316 -53.326 6.913 1.00 68.62 88 VAL A N 1
ATOM 713 C CA . VAL A 1 88 ? -12.504 -53.233 8.374 1.00 68.62 88 VAL A CA 1
ATOM 714 C C . VAL A 1 88 ? -13.849 -52.588 8.731 1.00 68.62 88 VAL A C 1
ATOM 716 O O . VAL A 1 88 ? -14.440 -52.913 9.758 1.00 68.62 88 VAL A O 1
ATOM 719 N N . SER A 1 89 ? -14.370 -51.709 7.872 1.00 63.97 89 SER A N 1
ATOM 720 C CA . SER A 1 89 ? -15.638 -50.999 8.044 1.00 63.97 89 SER A CA 1
ATOM 721 C C . SER A 1 89 ? -16.615 -51.374 6.926 1.00 63.97 89 SER A C 1
ATOM 723 O O . SER A 1 89 ? -16.465 -50.963 5.780 1.00 63.97 89 SER A O 1
ATOM 725 N N . LYS A 1 90 ? -17.663 -52.130 7.283 1.00 62.78 90 LYS A N 1
ATOM 726 C CA . LYS A 1 90 ? -18.745 -52.567 6.374 1.00 62.78 90 LYS A CA 1
ATOM 727 C C . LYS A 1 90 ? -19.911 -51.568 6.287 1.00 62.78 90 LYS A C 1
ATOM 729 O O . LYS A 1 90 ? -21.025 -51.946 5.935 1.00 62.78 90 LYS A O 1
ATOM 734 N N . SER A 1 91 ? -19.694 -50.312 6.681 1.00 62.06 91 SER A N 1
ATOM 735 C CA . SER A 1 91 ? -20.739 -49.284 6.670 1.00 62.06 91 SER A CA 1
ATOM 736 C C . SER A 1 91 ? -20.998 -48.757 5.254 1.00 62.06 91 SER A C 1
ATOM 738 O O . SER A 1 91 ? -20.081 -48.602 4.443 1.00 62.06 91 SER A O 1
ATOM 740 N N . MET A 1 92 ? -22.267 -48.467 4.954 1.00 54.00 92 MET A N 1
ATOM 741 C CA . MET A 1 92 ? -22.674 -47.847 3.693 1.00 54.00 92 MET A CA 1
ATOM 742 C C . MET A 1 92 ? -22.037 -46.447 3.613 1.00 54.00 92 MET A C 1
ATOM 744 O O . MET A 1 92 ? -22.354 -45.581 4.423 1.00 54.00 92 MET A O 1
ATOM 748 N N . GLY A 1 93 ? -21.079 -46.256 2.699 1.00 61.22 93 GLY A N 1
ATOM 749 C CA . GLY A 1 93 ? -20.308 -45.010 2.551 1.00 61.22 93 GLY A CA 1
ATOM 750 C C . GLY A 1 93 ? -18.835 -45.075 2.985 1.00 61.22 93 GLY A C 1
ATOM 751 O O . GLY A 1 93 ? -18.112 -44.096 2.798 1.00 61.22 93 GLY A O 1
ATOM 752 N N . SER A 1 94 ? -18.353 -46.214 3.505 1.00 66.88 94 SER A N 1
ATOM 753 C CA . SER A 1 94 ? -16.943 -46.372 3.911 1.00 66.88 94 SER A CA 1
ATOM 754 C C . SER A 1 94 ? -15.967 -46.185 2.742 1.00 66.88 94 SER A C 1
ATOM 756 O O . SER A 1 94 ? -14.941 -45.525 2.885 1.00 66.88 94 SER A O 1
ATOM 758 N N . GLU A 1 95 ? -16.317 -46.697 1.561 1.00 72.38 95 GLU A N 1
ATOM 759 C CA . GLU A 1 95 ? -15.514 -46.567 0.339 1.00 72.38 95 GLU A CA 1
ATOM 760 C C . GLU A 1 95 ? -15.436 -45.113 -0.162 1.00 72.38 95 GLU A C 1
ATOM 762 O O . GLU A 1 95 ? -14.361 -44.616 -0.504 1.00 72.38 95 GLU A O 1
ATOM 767 N N . GLU A 1 96 ? -16.557 -44.388 -0.131 1.00 73.94 96 GLU A N 1
ATOM 768 C CA . GLU A 1 96 ? -16.612 -42.982 -0.543 1.00 73.94 96 GLU A CA 1
ATOM 769 C C . GLU A 1 96 ? -15.819 -42.081 0.417 1.00 73.94 96 GLU A C 1
ATOM 771 O O . GLU A 1 96 ? -15.090 -41.182 -0.013 1.00 73.94 96 GLU A O 1
ATOM 776 N N . MET A 1 97 ? -15.909 -42.347 1.723 1.00 72.81 97 MET A N 1
ATOM 777 C CA . MET A 1 97 ? -15.146 -41.611 2.727 1.00 72.81 97 MET A CA 1
ATOM 778 C C . MET A 1 97 ? -13.645 -41.898 2.610 1.00 72.81 97 MET A C 1
ATOM 780 O O . MET A 1 97 ? -12.836 -40.971 2.659 1.00 72.81 97 MET A O 1
ATOM 784 N N . MET A 1 98 ? -13.263 -43.157 2.369 1.00 76.44 98 MET A N 1
ATOM 785 C CA . MET A 1 98 ? -11.870 -43.544 2.130 1.00 76.44 98 MET A CA 1
ATOM 786 C C . MET A 1 98 ? -11.287 -42.831 0.901 1.00 76.44 98 MET A C 1
ATOM 788 O O . MET A 1 98 ? -10.155 -42.346 0.939 1.00 76.44 98 MET A O 1
ATOM 792 N N . LYS A 1 99 ? -12.078 -42.681 -0.169 1.00 78.56 99 LYS A N 1
ATOM 793 C CA . LYS A 1 99 ? -11.681 -41.918 -1.359 1.00 78.56 99 LYS A CA 1
ATOM 794 C C . LYS A 1 99 ? -11.398 -40.447 -1.031 1.00 78.56 99 LYS A C 1
ATOM 796 O O . LYS A 1 99 ? -10.340 -39.944 -1.409 1.00 78.56 99 LYS A O 1
ATOM 801 N N . LYS A 1 100 ? -12.281 -39.787 -0.270 1.00 76.12 100 LYS A N 1
ATOM 802 C CA . LYS A 1 100 ? -12.102 -38.390 0.177 1.00 76.12 100 LYS A CA 1
ATOM 803 C C . LYS A 1 100 ? -10.868 -38.222 1.071 1.00 76.12 100 LYS A C 1
ATOM 805 O O . LYS A 1 100 ? -10.129 -37.255 0.912 1.00 76.12 100 LYS A O 1
ATOM 810 N N . ILE A 1 101 ? -10.607 -39.175 1.969 1.00 79.56 101 ILE A N 1
ATOM 811 C CA . ILE A 1 101 ? -9.426 -39.182 2.853 1.00 79.56 101 ILE A CA 1
ATOM 812 C C . ILE A 1 101 ? -8.123 -39.292 2.045 1.00 79.56 101 ILE A C 1
ATOM 814 O O . ILE A 1 101 ? -7.170 -38.554 2.306 1.00 79.56 101 ILE A O 1
ATOM 818 N N . ASN A 1 102 ? -8.083 -40.173 1.042 1.00 81.31 102 ASN A N 1
ATOM 819 C CA . ASN A 1 102 ? -6.920 -40.345 0.165 1.00 81.31 102 ASN A CA 1
ATOM 820 C C . ASN A 1 102 ? -6.645 -39.093 -0.680 1.00 81.31 102 ASN A C 1
ATOM 822 O O . ASN A 1 102 ? -5.494 -38.671 -0.817 1.00 81.31 102 ASN A O 1
ATOM 826 N N . GLU A 1 103 ? -7.699 -38.487 -1.227 1.00 78.94 103 GLU A N 1
ATOM 827 C CA . GLU A 1 103 ? -7.620 -37.249 -2.002 1.00 78.94 103 GLU A CA 1
ATOM 828 C C . GLU A 1 103 ? -7.122 -36.078 -1.144 1.00 78.94 103 GLU A C 1
ATOM 830 O O . GLU A 1 103 ? -6.175 -35.389 -1.532 1.00 78.94 103 GLU A O 1
ATOM 835 N N . ALA A 1 104 ? -7.666 -35.933 0.067 1.00 79.31 104 ALA A N 1
ATOM 836 C CA . ALA A 1 104 ? -7.237 -34.935 1.039 1.00 79.31 104 ALA A CA 1
ATOM 837 C C . ALA A 1 104 ? -5.755 -35.082 1.411 1.00 79.31 104 ALA A C 1
ATOM 839 O O . ALA A 1 104 ? -4.997 -34.112 1.357 1.00 79.31 104 ALA A O 1
ATOM 840 N N . TYR A 1 105 ? -5.311 -36.301 1.731 1.00 81.56 105 TYR A N 1
ATOM 841 C CA . TYR A 1 105 ? -3.916 -36.561 2.086 1.00 81.56 105 TYR A CA 1
ATOM 842 C C . TYR A 1 105 ? -2.956 -36.266 0.930 1.00 81.56 105 TYR A C 1
ATOM 844 O O . TYR A 1 105 ? -1.910 -35.656 1.151 1.00 81.56 105 TYR A O 1
ATOM 852 N N . LYS A 1 106 ? -3.315 -36.640 -0.304 1.00 82.00 106 LYS A N 1
ATOM 853 C CA . LYS A 1 106 ? -2.501 -36.371 -1.498 1.00 82.00 106 LYS A CA 1
ATOM 854 C C . LYS A 1 106 ? -2.401 -34.876 -1.798 1.00 82.00 106 LYS A C 1
ATOM 856 O O . LYS A 1 106 ? -1.321 -34.396 -2.133 1.00 82.00 106 LYS A O 1
ATOM 861 N N . ALA A 1 107 ? -3.506 -34.145 -1.667 1.00 76.06 107 ALA A N 1
ATOM 862 C CA . ALA A 1 107 ? -3.532 -32.707 -1.888 1.00 76.06 107 ALA A CA 1
ATOM 863 C C . ALA A 1 107 ? -2.695 -31.956 -0.839 1.00 76.06 107 ALA A C 1
ATOM 865 O O . ALA A 1 107 ? -1.890 -31.103 -1.211 1.00 76.06 107 ALA A O 1
ATOM 866 N N . ILE A 1 108 ? -2.819 -32.318 0.444 1.00 76.00 108 ILE A N 1
ATOM 867 C CA . ILE A 1 108 ? -2.061 -31.709 1.552 1.00 76.00 108 ILE A CA 1
ATOM 868 C C . ILE A 1 108 ? -0.578 -32.092 1.521 1.00 76.00 108 ILE A C 1
ATOM 870 O O . ILE A 1 108 ? 0.272 -31.266 1.824 1.00 76.00 108 ILE A O 1
ATOM 874 N N . SER A 1 109 ? -0.251 -33.332 1.154 1.00 74.31 109 SER A N 1
ATOM 875 C CA . SER A 1 109 ? 1.140 -33.815 1.117 1.00 74.31 109 SER A CA 1
ATOM 876 C C . SER A 1 109 ? 1.879 -33.417 -0.163 1.00 74.31 109 SER A C 1
ATOM 878 O O . SER A 1 109 ? 3.024 -33.816 -0.366 1.00 74.31 109 SER A O 1
ATOM 880 N N . SER A 1 110 ? 1.224 -32.671 -1.056 1.00 73.69 110 SER A N 1
ATOM 881 C CA . SER A 1 110 ? 1.895 -32.075 -2.204 1.00 73.69 110 SER A CA 1
ATOM 882 C C . SER A 1 110 ? 2.762 -30.902 -1.745 1.00 73.69 110 SER A C 1
ATOM 884 O O . SER A 1 110 ? 2.353 -30.101 -0.909 1.00 73.69 110 SER A O 1
ATOM 886 N N . GLU A 1 111 ? 3.941 -30.747 -2.342 1.00 54.06 111 GLU A N 1
ATOM 887 C CA . GLU A 1 111 ? 4.882 -29.654 -2.042 1.00 54.06 111 GLU A CA 1
ATOM 888 C C . GLU A 1 111 ? 4.234 -28.256 -2.182 1.00 54.06 111 GLU A C 1
ATOM 890 O O . GLU A 1 111 ? 4.574 -27.311 -1.474 1.00 54.06 111 GLU A O 1
ATOM 895 N N . LYS A 1 112 ? 3.193 -28.143 -3.023 1.00 53.19 112 LYS A N 1
ATOM 896 C CA . LYS A 1 112 ? 2.381 -26.928 -3.203 1.00 53.19 112 LYS A CA 1
ATOM 897 C C . LYS A 1 112 ? 1.516 -26.557 -1.989 1.00 53.19 112 LYS A C 1
ATOM 899 O O . LYS A 1 112 ? 1.149 -25.392 -1.854 1.00 53.19 112 LYS A O 1
ATOM 904 N N . ALA A 1 113 ? 1.144 -27.508 -1.136 1.00 55.31 113 ALA A N 1
ATOM 905 C CA . ALA A 1 113 ? 0.274 -27.275 0.016 1.00 55.31 113 ALA A CA 1
ATOM 906 C C . ALA A 1 113 ? 1.041 -26.793 1.256 1.00 55.31 113 ALA A C 1
ATOM 908 O O . ALA A 1 113 ? 0.527 -25.961 1.998 1.00 55.31 113 ALA A O 1
ATOM 909 N N . GLU A 1 114 ? 2.286 -27.232 1.442 1.00 47.91 114 GLU A N 1
ATOM 910 C CA . GLU A 1 114 ? 3.149 -26.785 2.546 1.00 47.91 114 GLU A CA 1
ATOM 911 C C . GLU A 1 114 ? 3.492 -25.308 2.488 1.00 47.91 114 GLU A C 1
ATOM 913 O O . GLU A 1 114 ? 3.516 -24.641 3.527 1.00 47.91 114 GLU A O 1
ATOM 918 N N . PHE A 1 115 ? 3.686 -24.791 1.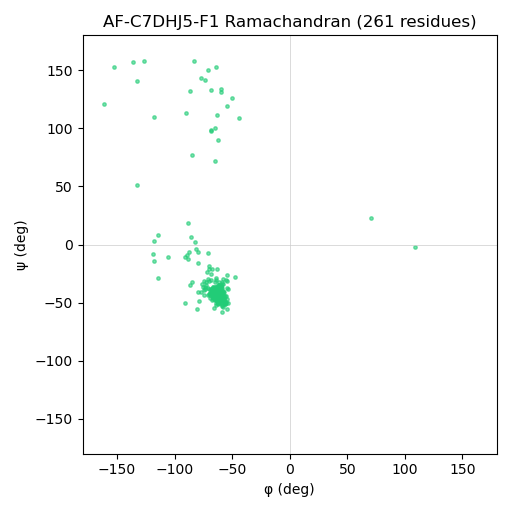274 1.00 46.38 115 PHE A N 1
ATOM 919 C CA . PHE A 1 115 ? 3.839 -23.363 1.042 1.00 46.38 115 PHE A CA 1
ATOM 920 C C . PHE A 1 115 ? 2.602 -22.630 1.589 1.00 46.38 115 PHE A C 1
ATOM 922 O O . PHE A 1 115 ? 2.699 -21.734 2.411 1.00 46.38 115 PHE A O 1
ATOM 929 N N . ARG A 1 116 ? 1.395 -23.110 1.299 1.00 52.00 116 ARG A N 1
ATOM 930 C CA . ARG A 1 116 ? 0.140 -22.394 1.587 1.00 52.00 116 ARG A CA 1
ATOM 931 C C . ARG A 1 116 ? -0.241 -22.314 3.078 1.00 52.00 116 ARG A C 1
ATOM 933 O O . ARG A 1 116 ? -1.178 -21.597 3.407 1.00 52.00 116 ARG A O 1
ATOM 940 N N . ILE A 1 117 ? 0.473 -23.008 3.973 1.00 48.28 117 ILE A N 1
ATOM 941 C CA . ILE A 1 117 ? 0.150 -23.103 5.412 1.00 48.28 117 ILE A CA 1
ATOM 942 C C . ILE A 1 117 ? 1.100 -22.250 6.297 1.00 48.28 117 ILE A C 1
ATOM 944 O O . ILE A 1 117 ? 0.806 -22.061 7.469 1.00 48.28 117 ILE A O 1
ATOM 948 N N . GLU A 1 118 ? 2.225 -21.697 5.799 1.00 44.12 118 GLU A N 1
ATOM 949 C CA . GLU A 1 118 ? 3.170 -20.875 6.632 1.00 44.12 118 GLU A CA 1
ATOM 950 C C . GLU A 1 118 ? 2.843 -19.390 6.724 1.00 44.12 118 GLU A C 1
ATOM 952 O O . GLU A 1 118 ? 3.577 -18.623 7.335 1.00 44.12 118 GLU A O 1
ATOM 957 N N . LEU A 1 119 ? 1.861 -18.936 5.970 1.00 43.62 119 LEU A N 1
ATOM 958 C CA . LEU A 1 119 ? 2.224 -17.922 4.999 1.00 43.62 119 LEU A CA 1
ATOM 959 C C . LEU A 1 119 ? 1.216 -16.763 5.067 1.00 43.62 119 LEU A C 1
ATOM 961 O O . LEU A 1 119 ? 0.663 -16.387 4.050 1.00 43.62 119 LEU A O 1
ATOM 965 N N . ASP A 1 120 ? 0.937 -16.195 6.247 1.00 53.12 120 ASP A N 1
ATOM 966 C CA . ASP A 1 120 ? 0.080 -14.990 6.305 1.00 53.12 120 ASP A CA 1
ATOM 967 C C . ASP A 1 120 ? 0.893 -13.721 5.975 1.00 53.12 120 ASP A C 1
ATOM 969 O O . ASP A 1 120 ? 0.630 -13.063 4.966 1.00 53.12 120 ASP A O 1
ATOM 973 N N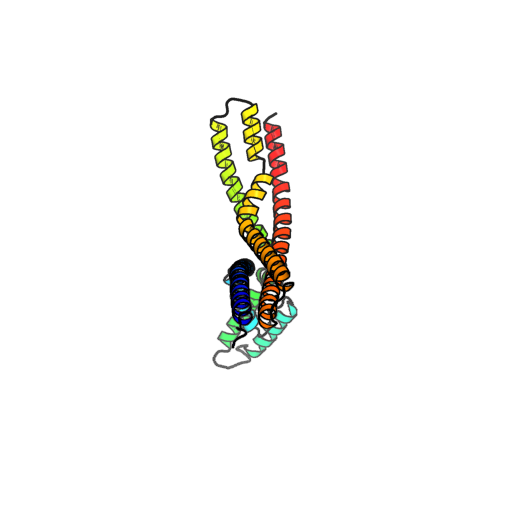 . ASP A 1 121 ? 1.988 -13.450 6.695 1.00 49.41 121 ASP A N 1
ATOM 974 C CA . ASP A 1 121 ? 2.797 -12.238 6.458 1.00 49.41 121 ASP A CA 1
ATOM 975 C C . ASP A 1 121 ? 3.710 -12.345 5.221 1.00 49.41 121 ASP A C 1
ATOM 977 O O . ASP A 1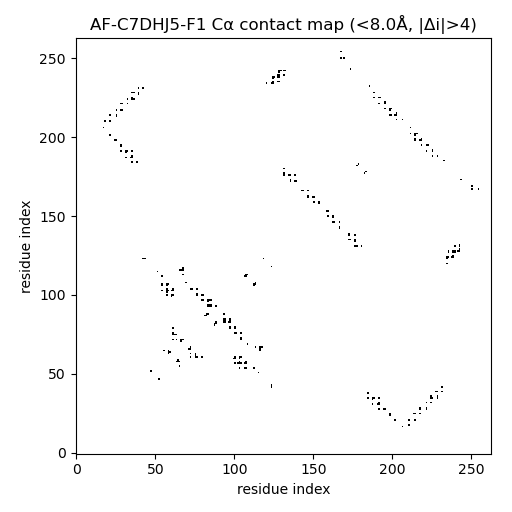 121 ? 3.813 -11.414 4.411 1.00 49.41 121 ASP A O 1
ATOM 981 N N . ASN A 1 122 ? 4.340 -13.508 5.011 1.00 58.56 122 ASN A N 1
ATOM 982 C CA . ASN A 1 122 ? 5.212 -13.722 3.853 1.00 58.56 122 ASN A CA 1
ATOM 983 C C . ASN A 1 122 ? 4.409 -13.825 2.531 1.00 58.56 122 ASN A C 1
ATOM 985 O O . ASN A 1 122 ? 4.914 -13.389 1.498 1.00 58.56 122 ASN A O 1
ATOM 989 N N . VAL A 1 123 ? 3.148 -14.307 2.519 1.00 65.06 123 VAL A N 1
ATOM 990 C CA . VAL A 1 123 ? 2.332 -14.314 1.277 1.00 65.06 123 VAL A CA 1
ATOM 991 C C . VAL A 1 123 ? 1.862 -12.922 0.968 1.00 65.06 123 VAL A C 1
ATOM 993 O O . VAL A 1 123 ? 1.890 -12.543 -0.197 1.00 65.06 123 VAL A O 1
ATOM 996 N N . ALA A 1 124 ? 1.406 -12.165 1.968 1.00 71.56 124 ALA A N 1
ATOM 997 C CA . ALA A 1 124 ? 0.998 -10.788 1.744 1.00 71.56 124 ALA A CA 1
ATOM 998 C C . ALA A 1 124 ? 2.146 -9.994 1.101 1.00 71.56 124 ALA A C 1
ATOM 1000 O O . ALA A 1 124 ? 1.931 -9.344 0.078 1.00 71.56 124 ALA A O 1
ATOM 1001 N N . THR A 1 125 ? 3.369 -10.163 1.613 1.00 76.19 125 THR A N 1
ATOM 1002 C CA . THR A 1 125 ? 4.590 -9.568 1.051 1.00 76.19 125 THR A CA 1
ATOM 1003 C C . THR A 1 125 ? 4.825 -10.013 -0.397 1.00 76.19 125 THR A C 1
ATOM 1005 O O . THR A 1 125 ? 4.806 -9.174 -1.294 1.00 76.19 125 THR A O 1
ATOM 1008 N N . ILE A 1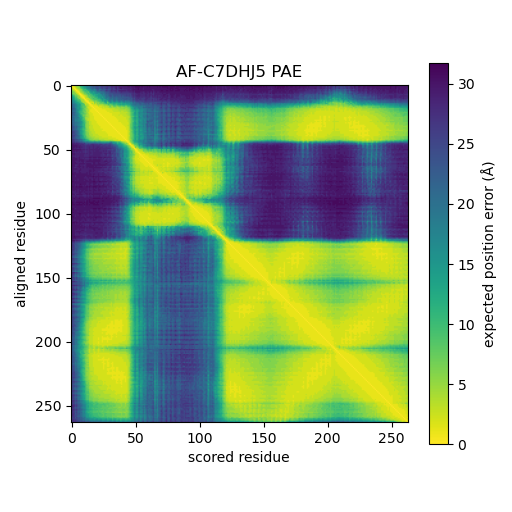 126 ? 4.930 -11.321 -0.662 1.00 71.06 126 ILE A N 1
ATOM 1009 C CA . ILE A 1 126 ? 5.171 -11.875 -2.011 1.00 71.06 126 ILE A CA 1
ATOM 1010 C C . ILE A 1 126 ? 4.069 -11.470 -3.006 1.00 71.06 126 ILE A C 1
ATOM 1012 O O . ILE A 1 126 ? 4.322 -11.217 -4.182 1.00 71.06 126 ILE A O 1
ATOM 1016 N N . ARG A 1 127 ? 2.812 -11.403 -2.567 1.00 75.56 127 ARG A N 1
ATOM 1017 C CA . ARG A 1 127 ? 1.667 -11.019 -3.404 1.00 75.56 127 ARG A CA 1
ATOM 1018 C C . ARG A 1 127 ? 1.747 -9.552 -3.806 1.00 75.56 127 ARG A C 1
ATOM 1020 O O . ARG A 1 127 ? 1.528 -9.227 -4.974 1.00 75.56 127 ARG A O 1
ATOM 1027 N N . ILE A 1 128 ? 2.017 -8.678 -2.838 1.00 84.69 128 ILE A N 1
ATOM 1028 C CA . ILE A 1 128 ? 2.189 -7.245 -3.074 1.00 84.69 128 ILE A CA 1
ATOM 1029 C C . ILE A 1 128 ? 3.389 -7.026 -3.997 1.00 84.69 128 ILE A C 1
ATOM 1031 O O . ILE A 1 128 ? 3.274 -6.274 -4.963 1.00 84.69 128 ILE A O 1
ATOM 1035 N N . GLU A 1 129 ? 4.482 -7.747 -3.754 1.00 82.62 129 GLU A N 1
ATOM 1036 C CA . GLU A 1 129 ? 5.683 -7.732 -4.582 1.00 82.62 129 GLU A CA 1
ATOM 1037 C C . GLU A 1 129 ? 5.368 -8.134 -6.032 1.00 82.62 129 GLU A C 1
ATOM 1039 O O . GLU A 1 129 ? 5.617 -7.365 -6.955 1.00 82.62 129 GLU A O 1
ATOM 1044 N N . ASN A 1 130 ? 4.731 -9.288 -6.251 1.00 75.69 130 ASN A N 1
ATOM 1045 C CA . ASN A 1 130 ? 4.357 -9.759 -7.589 1.00 75.69 130 ASN A CA 1
ATOM 1046 C C . ASN A 1 130 ? 3.409 -8.787 -8.303 1.00 75.69 130 ASN A C 1
ATOM 1048 O O . ASN A 1 130 ? 3.556 -8.529 -9.497 1.00 75.69 130 ASN A O 1
ATOM 1052 N N . ARG A 1 131 ? 2.434 -8.216 -7.583 1.00 81.75 131 ARG A N 1
ATOM 1053 C CA . ARG A 1 131 ? 1.537 -7.195 -8.143 1.00 81.75 131 ARG A CA 1
ATOM 1054 C C . ARG A 1 131 ? 2.316 -5.955 -8.582 1.00 81.75 131 ARG A C 1
ATOM 1056 O O . ARG A 1 131 ? 2.007 -5.398 -9.634 1.00 81.75 131 ARG A O 1
ATOM 1063 N N . PHE A 1 132 ? 3.294 -5.529 -7.786 1.00 88.44 132 PHE A N 1
ATOM 1064 C CA . PHE A 1 132 ? 4.170 -4.415 -8.123 1.00 88.44 132 PHE A CA 1
ATOM 1065 C C . PHE A 1 132 ? 5.020 -4.724 -9.360 1.00 88.44 132 PHE A C 1
ATOM 1067 O O . PHE A 1 132 ? 4.988 -3.948 -10.310 1.00 88.44 132 PHE A O 1
ATOM 1074 N N . LEU A 1 133 ? 5.702 -5.873 -9.390 1.00 81.94 133 LEU A N 1
ATOM 1075 C CA . LEU A 1 133 ? 6.554 -6.291 -10.508 1.00 81.94 133 LEU A CA 1
ATOM 1076 C C . LEU A 1 133 ? 5.776 -6.390 -11.828 1.00 81.94 133 LEU A C 1
ATOM 1078 O O . LEU A 1 133 ? 6.233 -5.870 -12.841 1.00 81.94 133 LEU A O 1
ATOM 1082 N N . ASN A 1 134 ? 4.566 -6.953 -11.810 1.00 78.44 134 ASN A N 1
ATOM 1083 C CA . ASN A 1 134 ? 3.718 -7.037 -13.004 1.00 78.44 134 ASN A CA 1
ATOM 1084 C C . ASN A 1 134 ? 3.346 -5.653 -13.559 1.00 78.44 134 ASN A C 1
ATOM 1086 O O . ASN A 1 134 ? 3.339 -5.437 -14.769 1.00 78.44 134 ASN A O 1
ATOM 1090 N N . LEU A 1 135 ? 3.010 -4.700 -12.684 1.00 81.12 135 LEU A N 1
ATOM 1091 C CA . LEU A 1 135 ? 2.695 -3.336 -13.116 1.00 81.12 135 LEU A CA 1
ATOM 1092 C C . LEU A 1 135 ? 3.940 -2.566 -13.547 1.00 81.12 135 LEU A C 1
ATOM 1094 O O . LEU A 1 135 ? 3.858 -1.739 -14.452 1.00 81.12 135 LEU A O 1
ATOM 1098 N N . TYR A 1 136 ? 5.085 -2.849 -12.931 1.00 90.81 136 TYR A N 1
ATOM 1099 C CA . TYR A 1 136 ? 6.367 -2.320 -13.365 1.00 90.81 136 TYR A CA 1
ATOM 1100 C C . TYR A 1 136 ? 6.711 -2.779 -14.784 1.00 90.81 136 TYR A C 1
ATOM 1102 O O . TYR A 1 136 ? 7.071 -1.949 -15.615 1.00 90.81 136 TYR A O 1
ATOM 1110 N N . GLU A 1 137 ? 6.533 -4.064 -15.094 1.00 82.38 137 GLU A N 1
ATOM 1111 C CA . GLU A 1 137 ? 6.756 -4.609 -16.436 1.00 82.38 137 GLU A CA 1
ATOM 1112 C C . GLU A 1 137 ? 5.833 -3.959 -17.477 1.00 82.38 137 GLU A C 1
ATOM 1114 O O . GLU A 1 137 ? 6.297 -3.518 -18.528 1.00 82.38 137 GLU A O 1
ATOM 1119 N N . GLN A 1 138 ? 4.545 -3.793 -17.157 1.00 80.12 138 GLN A N 1
ATOM 1120 C CA . GLN A 1 138 ? 3.601 -3.079 -18.026 1.00 80.12 138 GLN A CA 1
ATOM 1121 C C . GLN A 1 138 ? 4.018 -1.621 -18.256 1.00 80.12 138 GLN A C 1
ATOM 1123 O O . GLN A 1 138 ? 4.004 -1.138 -19.388 1.00 80.12 138 GLN A O 1
ATOM 1128 N N . ALA A 1 139 ? 4.424 -0.917 -17.195 1.00 89.81 139 ALA A N 1
ATOM 1129 C CA . ALA A 1 139 ? 4.907 0.456 -17.299 1.00 89.81 139 ALA A CA 1
ATOM 1130 C C . ALA A 1 139 ? 6.198 0.545 -18.127 1.00 89.81 139 ALA A C 1
ATOM 1132 O O . ALA A 1 139 ? 6.365 1.477 -18.908 1.00 89.81 139 ALA A O 1
ATOM 1133 N N . ARG A 1 140 ? 7.095 -0.435 -17.996 1.00 90.88 140 ARG A N 1
ATOM 1134 C CA . ARG A 1 140 ? 8.325 -0.527 -18.785 1.00 90.88 140 ARG A CA 1
ATOM 1135 C C . ARG A 1 140 ? 8.025 -0.748 -20.266 1.00 90.88 140 ARG A C 1
ATOM 1137 O O . ARG A 1 140 ? 8.650 -0.102 -21.102 1.00 90.88 140 ARG A O 1
ATOM 1144 N N . GLN A 1 141 ? 7.071 -1.619 -20.591 1.00 83.25 141 GLN A N 1
ATOM 1145 C CA . GLN A 1 141 ? 6.642 -1.847 -21.971 1.00 83.25 141 GLN A CA 1
ATOM 1146 C C . GLN A 1 141 ? 6.059 -0.571 -22.592 1.00 83.25 141 GLN A C 1
ATOM 1148 O O . GLN A 1 141 ? 6.416 -0.203 -23.708 1.00 83.25 141 GLN A O 1
ATOM 1153 N N . TYR A 1 142 ? 5.224 0.147 -21.843 1.00 88.12 142 TYR A N 1
ATOM 1154 C CA . TYR A 1 142 ? 4.686 1.436 -22.275 1.00 88.12 142 TYR A CA 1
ATOM 1155 C C . TYR A 1 142 ? 5.790 2.485 -22.504 1.00 88.12 142 TYR A C 1
ATOM 1157 O O . TYR A 1 142 ? 5.824 3.148 -23.542 1.00 88.12 142 TYR A O 1
ATOM 1165 N N . ASP A 1 143 ? 6.741 2.603 -21.572 1.00 91.50 143 ASP A N 1
ATOM 1166 C CA . ASP A 1 143 ? 7.893 3.497 -21.726 1.00 91.50 143 ASP A CA 1
ATOM 1167 C C . ASP A 1 143 ? 8.750 3.116 -22.948 1.00 91.50 143 ASP A C 1
ATOM 1169 O O . ASP A 1 143 ? 9.281 3.996 -23.626 1.00 91.50 143 ASP A O 1
ATOM 1173 N N . TYR A 1 144 ? 8.869 1.820 -23.260 1.00 90.12 144 TYR A N 1
ATOM 1174 C CA . TYR A 1 144 ? 9.592 1.328 -24.435 1.00 90.12 144 TYR A CA 1
ATOM 1175 C C . TYR A 1 144 ? 8.921 1.746 -25.749 1.00 90.12 144 TYR A C 1
ATOM 1177 O O . TYR A 1 144 ? 9.597 2.174 -26.684 1.00 90.12 144 TYR A O 1
ATOM 1185 N N . GLU A 1 145 ? 7.592 1.697 -25.824 1.00 90.56 145 GLU A N 1
ATOM 1186 C CA . GLU A 1 145 ? 6.852 2.177 -26.995 1.00 90.56 145 GLU A CA 1
ATOM 1187 C C . GLU A 1 145 ? 7.042 3.685 -27.210 1.00 90.56 145 GLU A C 1
ATOM 1189 O O . GLU A 1 145 ? 7.296 4.129 -28.335 1.00 90.56 145 GLU A O 1
ATOM 1194 N N . ILE A 1 146 ? 7.010 4.474 -26.12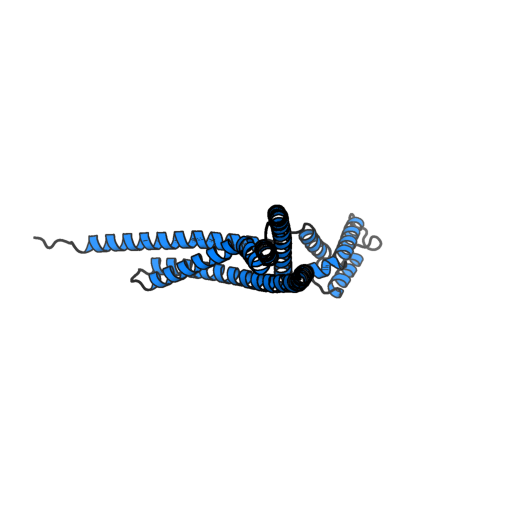9 1.00 93.75 146 ILE A N 1
ATOM 1195 C CA . ILE A 1 146 ? 7.323 5.910 -26.171 1.00 93.75 146 ILE A CA 1
ATOM 1196 C C . ILE A 1 146 ? 8.758 6.133 -26.650 1.00 93.75 146 ILE A C 1
ATOM 1198 O O . ILE A 1 146 ? 8.997 6.989 -27.506 1.00 93.75 146 ILE A O 1
ATOM 1202 N N . PHE A 1 147 ? 9.708 5.369 -26.111 1.00 94.69 147 PHE A N 1
ATOM 1203 C CA . PHE A 1 147 ? 11.115 5.435 -26.483 1.00 94.69 147 PHE A CA 1
ATOM 1204 C C . PHE A 1 147 ? 11.309 5.196 -27.986 1.00 94.69 147 PHE A C 1
ATOM 1206 O O . PHE A 1 147 ? 11.899 6.039 -28.662 1.00 94.69 147 PHE A O 1
ATOM 1213 N N . LEU A 1 148 ? 10.732 4.125 -28.543 1.00 91.81 148 LEU A N 1
ATOM 1214 C CA . LEU A 1 148 ? 10.776 3.846 -29.984 1.00 91.81 148 LEU A CA 1
ATOM 1215 C C . LEU A 1 148 ? 10.136 4.960 -30.820 1.00 91.81 148 LEU A C 1
ATOM 1217 O O . LEU A 1 148 ? 10.628 5.280 -31.901 1.00 91.81 148 LEU A O 1
ATOM 1221 N N . GLY A 1 149 ? 9.041 5.552 -30.339 1.00 94.12 149 GLY A N 1
ATOM 1222 C CA . GLY A 1 149 ? 8.408 6.700 -30.986 1.00 94.12 149 GLY A CA 1
ATOM 1223 C C . GLY A 1 149 ? 9.340 7.909 -31.054 1.00 94.12 149 GLY A C 1
ATOM 1224 O O . GLY A 1 149 ? 9.506 8.495 -32.123 1.00 94.12 149 GLY A O 1
ATOM 1225 N N . LYS A 1 150 ? 9.997 8.240 -29.937 1.00 95.94 150 LYS A N 1
ATOM 1226 C CA . LYS A 1 150 ? 10.959 9.346 -29.852 1.00 95.94 150 LYS A CA 1
ATOM 1227 C C . LYS A 1 150 ? 12.181 9.103 -30.735 1.00 95.94 150 LYS A C 1
ATOM 1229 O O . LYS A 1 150 ? 12.572 10.011 -31.458 1.00 95.94 150 LYS A O 1
ATOM 1234 N N . LEU A 1 151 ? 12.724 7.882 -30.764 1.00 93.50 151 LEU A N 1
ATOM 1235 C CA . LEU A 1 151 ? 13.878 7.535 -31.607 1.00 93.50 151 LEU A CA 1
ATOM 1236 C C . LEU A 1 151 ? 13.673 7.856 -33.097 1.00 93.50 151 LEU A C 1
ATOM 1238 O O . LEU A 1 151 ? 14.635 8.202 -33.775 1.00 93.50 151 LEU A O 1
ATOM 1242 N N . LYS A 1 152 ? 12.439 7.782 -33.613 1.00 94.56 152 LYS A N 1
ATOM 1243 C CA . LYS A 1 152 ? 12.136 8.036 -35.035 1.00 94.56 152 LYS A CA 1
ATOM 1244 C C . LYS A 1 152 ? 12.334 9.488 -35.474 1.00 94.56 152 LYS A C 1
ATOM 1246 O O . LYS A 1 152 ? 12.434 9.732 -36.671 1.00 94.56 152 LYS A O 1
ATOM 1251 N N . VAL A 1 153 ? 12.329 10.437 -34.539 1.00 95.06 153 VAL A N 1
ATOM 1252 C CA . VAL A 1 153 ? 12.355 11.882 -34.832 1.00 95.06 153 VAL A CA 1
ATOM 1253 C C . VAL A 1 153 ? 13.599 12.585 -34.286 1.00 95.06 153 VAL A C 1
ATOM 1255 O O . VAL A 1 153 ? 13.717 13.799 -34.418 1.00 95.06 153 VAL A O 1
ATOM 1258 N N . ILE A 1 154 ? 14.527 11.841 -33.678 1.00 95.00 154 ILE A N 1
ATOM 1259 C CA . ILE A 1 154 ? 15.766 12.393 -33.122 1.00 95.00 154 ILE A CA 1
ATOM 1260 C C . ILE A 1 154 ? 16.682 12.875 -34.245 1.00 95.00 154 ILE A C 1
ATOM 1262 O O . ILE A 1 154 ? 16.941 12.161 -35.213 1.00 95.00 154 ILE A O 1
ATOM 1266 N N . SER A 1 155 ? 17.209 14.084 -34.072 1.00 94.12 155 SER A N 1
ATOM 1267 C CA . SER A 1 155 ? 18.059 14.773 -35.044 1.00 94.12 155 SER A CA 1
ATOM 1268 C C . SER A 1 155 ? 19.467 15.058 -34.521 1.00 94.12 155 SER A C 1
ATOM 1270 O O . SER A 1 155 ? 20.370 15.363 -35.301 1.00 94.12 155 SER A O 1
ATOM 1272 N N . SER A 1 156 ? 19.684 14.938 -33.207 1.00 94.94 156 SER A N 1
ATOM 1273 C CA . SER A 1 156 ? 20.978 15.214 -32.587 1.00 94.94 156 SER A CA 1
ATOM 1274 C C . SER A 1 156 ? 21.400 14.172 -31.552 1.00 94.94 156 SER A C 1
ATOM 1276 O O . SER A 1 156 ? 20.596 13.486 -30.922 1.00 94.94 156 SER A O 1
ATOM 1278 N N . ARG A 1 157 ? 22.714 14.098 -31.324 1.00 91.62 157 ARG A N 1
ATOM 1279 C CA . ARG A 1 157 ? 23.306 13.247 -30.285 1.00 91.62 157 ARG A CA 1
ATOM 1280 C C . ARG A 1 157 ? 22.822 13.637 -28.880 1.00 91.62 157 ARG A C 1
ATOM 1282 O O . ARG A 1 157 ? 22.587 12.755 -28.063 1.00 91.62 157 ARG A O 1
ATOM 1289 N N . ASN A 1 158 ? 22.629 14.929 -28.606 1.00 94.06 158 ASN A N 1
ATOM 1290 C CA . ASN A 1 158 ? 22.107 15.392 -27.314 1.00 94.06 158 ASN A CA 1
ATOM 1291 C C . ASN A 1 158 ? 20.659 14.935 -27.086 1.00 94.06 158 ASN A C 1
ATOM 1293 O O . ASN A 1 158 ? 20.332 14.484 -25.991 1.00 94.06 158 ASN A O 1
ATOM 1297 N N . GLU A 1 159 ? 19.814 14.990 -28.119 1.00 94.69 159 GLU A N 1
ATOM 1298 C CA . GLU A 1 159 ? 18.446 14.456 -28.063 1.00 94.69 159 GLU A CA 1
ATOM 1299 C C . GLU A 1 159 ? 18.444 12.944 -27.815 1.00 94.69 159 GLU A C 1
ATOM 1301 O O . GLU A 1 159 ? 17.689 12.470 -26.969 1.00 94.69 159 GLU A O 1
ATOM 1306 N N . LEU A 1 160 ? 19.335 12.191 -28.473 1.00 93.00 160 LEU A N 1
ATOM 1307 C CA . LEU A 1 160 ? 19.503 10.755 -28.228 1.00 93.00 160 LEU A CA 1
ATOM 1308 C C . LEU A 1 160 ? 19.832 10.456 -26.762 1.00 93.00 160 LEU A C 1
ATOM 1310 O O . LEU A 1 160 ? 19.179 9.614 -26.147 1.00 93.00 160 LEU A O 1
ATOM 1314 N N . TYR A 1 161 ? 20.802 11.170 -26.185 1.00 93.06 161 TYR A N 1
ATOM 1315 C CA . TYR A 1 161 ? 21.162 11.009 -24.775 1.00 93.06 161 TYR A CA 1
ATOM 1316 C C . TYR A 1 161 ? 20.012 11.356 -23.827 1.00 93.06 161 TYR A C 1
ATOM 1318 O O . TYR A 1 161 ? 19.830 10.656 -22.832 1.00 93.06 161 TYR A O 1
ATOM 1326 N N . GLY A 1 162 ? 19.225 12.390 -24.136 1.00 94.44 162 GLY A N 1
ATOM 1327 C CA . GLY A 1 162 ? 18.036 12.746 -23.360 1.00 94.44 162 GLY A CA 1
ATOM 1328 C C . GLY A 1 162 ? 16.983 11.637 -23.379 1.00 94.44 162 GLY A C 1
ATOM 1329 O O . GLY A 1 162 ? 16.553 11.174 -22.327 1.00 94.44 162 GLY A O 1
ATOM 1330 N N . VAL A 1 163 ? 16.632 11.144 -24.569 1.00 95.25 163 VAL A N 1
ATOM 1331 C CA . VAL A 1 163 ? 15.619 10.090 -24.750 1.00 95.25 163 VAL A CA 1
ATOM 1332 C C . VAL A 1 163 ? 16.047 8.764 -24.108 1.00 95.25 163 VAL A C 1
ATOM 1334 O O . VAL A 1 163 ? 15.234 8.091 -23.474 1.00 95.25 163 VAL A O 1
ATOM 1337 N N . VAL A 1 164 ? 17.326 8.394 -24.222 1.00 94.25 164 VAL A N 1
ATOM 1338 C CA . VAL A 1 164 ? 17.888 7.216 -23.538 1.00 94.25 164 VAL A CA 1
ATOM 1339 C C . VAL A 1 164 ? 17.911 7.415 -22.023 1.00 94.25 164 VAL A C 1
ATOM 1341 O O . VAL A 1 164 ? 17.583 6.488 -21.281 1.00 94.25 164 VAL A O 1
ATOM 1344 N N . GLY A 1 165 ? 18.266 8.613 -21.554 1.00 93.81 165 GLY A N 1
ATOM 1345 C CA . GLY A 1 165 ? 18.238 8.963 -20.136 1.00 93.81 165 GLY A CA 1
ATOM 1346 C C . GLY A 1 165 ? 16.848 8.772 -19.534 1.00 93.81 165 GLY A C 1
ATOM 1347 O O . GLY A 1 165 ? 16.710 8.076 -18.537 1.00 93.81 165 GLY A O 1
ATOM 1348 N N . GLU A 1 166 ? 15.813 9.291 -20.195 1.00 94.00 166 GLU A N 1
ATOM 1349 C CA . GLU A 1 166 ? 14.419 9.116 -19.774 1.00 94.00 166 GLU A CA 1
ATOM 1350 C C . GLU A 1 166 ? 13.978 7.645 -19.767 1.00 94.00 166 GLU A C 1
ATOM 1352 O O . GLU A 1 166 ? 13.323 7.196 -18.829 1.00 94.00 166 GLU A O 1
ATOM 1357 N N . PHE A 1 167 ? 14.332 6.868 -20.797 1.00 93.88 167 PHE A N 1
ATOM 1358 C CA . PHE A 1 167 ? 13.968 5.449 -20.862 1.00 93.88 167 PHE A CA 1
ATOM 1359 C C . PHE A 1 167 ? 14.660 4.619 -19.770 1.00 93.88 167 PHE A C 1
ATOM 1361 O O . PHE A 1 167 ? 14.064 3.696 -19.204 1.00 93.88 167 PHE A O 1
ATOM 1368 N N . THR A 1 168 ? 15.908 4.963 -19.452 1.00 92.62 168 THR A N 1
ATOM 1369 C CA . THR A 1 168 ? 16.707 4.291 -18.420 1.00 92.62 168 THR A CA 1
ATOM 1370 C C . THR A 1 168 ? 16.464 4.833 -17.008 1.00 92.62 168 THR A C 1
ATOM 1372 O O . THR A 1 168 ? 17.122 4.381 -16.080 1.00 92.62 168 THR A O 1
ATOM 1375 N N . ASP A 1 169 ? 15.504 5.738 -16.804 1.00 93.88 169 ASP A N 1
ATOM 1376 C CA . ASP A 1 169 ? 15.103 6.215 -15.476 1.00 93.88 169 ASP A CA 1
ATOM 1377 C C . ASP A 1 169 ? 14.070 5.269 -14.833 1.00 93.88 169 ASP A C 1
ATOM 1379 O O . ASP A 1 169 ? 12.853 5.502 -14.823 1.00 93.88 169 ASP A O 1
ATOM 1383 N N . TRP A 1 170 ? 14.552 4.134 -14.319 1.00 94.12 170 TRP A N 1
ATOM 1384 C CA . TRP A 1 170 ? 13.691 3.175 -13.625 1.00 94.12 170 TRP A CA 1
ATOM 1385 C C . TRP A 1 170 ? 13.235 3.655 -12.248 1.00 94.12 170 TRP A C 1
ATOM 1387 O O . TRP A 1 170 ? 12.189 3.192 -11.797 1.00 94.12 170 TRP A O 1
ATOM 1397 N N . GLU A 1 171 ? 13.959 4.563 -11.589 1.00 94.81 171 GLU A N 1
ATOM 1398 C CA . GLU A 1 171 ? 13.554 5.123 -10.294 1.00 94.81 171 GLU A CA 1
ATOM 1399 C C . GLU A 1 171 ? 12.261 5.925 -10.457 1.00 94.81 171 GLU A C 1
ATOM 1401 O O . GLU A 1 171 ? 11.264 5.654 -9.783 1.00 94.81 171 GLU A O 1
ATOM 1406 N N . ALA A 1 172 ? 12.199 6.805 -11.463 1.00 95.19 172 ALA A N 1
ATOM 1407 C CA . ALA A 1 172 ? 10.967 7.514 -11.785 1.00 95.19 172 ALA A CA 1
ATOM 1408 C C . ALA A 1 172 ? 9.830 6.559 -12.181 1.00 95.19 172 ALA A C 1
ATOM 1410 O O . ALA A 1 172 ? 8.654 6.856 -11.937 1.00 95.19 172 ALA A O 1
ATOM 1411 N N . ARG A 1 173 ? 10.137 5.415 -12.808 1.00 95.94 173 ARG A N 1
ATOM 1412 C CA . ARG A 1 173 ? 9.140 4.381 -13.133 1.00 95.94 173 ARG A CA 1
ATOM 1413 C C . ARG A 1 173 ? 8.616 3.682 -11.878 1.00 95.94 173 ARG A C 1
ATOM 1415 O O . ARG A 1 173 ? 7.398 3.562 -11.739 1.00 95.94 173 ARG A O 1
ATOM 1422 N N . ILE A 1 174 ? 9.501 3.282 -10.963 1.00 96.38 174 ILE A N 1
ATOM 1423 C CA . ILE A 1 174 ? 9.159 2.719 -9.646 1.00 96.38 174 ILE A CA 1
ATOM 1424 C C . ILE A 1 174 ? 8.209 3.669 -8.915 1.00 96.38 174 ILE A C 1
ATOM 1426 O O . ILE A 1 174 ? 7.111 3.261 -8.535 1.00 96.38 174 ILE A O 1
ATOM 1430 N N . ASP A 1 175 ? 8.553 4.956 -8.844 1.00 96.69 175 ASP A N 1
ATOM 1431 C CA . ASP A 1 175 ? 7.738 5.978 -8.187 1.00 96.69 175 ASP A CA 1
ATOM 1432 C C . ASP A 1 175 ? 6.339 6.123 -8.797 1.00 96.69 175 ASP A C 1
ATOM 1434 O O . ASP A 1 175 ? 5.362 6.395 -8.086 1.00 96.69 175 ASP A O 1
ATOM 1438 N N . ARG A 1 176 ? 6.207 6.006 -10.127 1.00 96.56 176 ARG A N 1
ATOM 1439 C CA . ARG A 1 176 ? 4.896 6.047 -10.800 1.00 96.56 176 ARG A CA 1
ATOM 1440 C C . ARG A 1 176 ? 4.047 4.839 -10.407 1.00 96.56 176 ARG A C 1
ATOM 1442 O O . ARG A 1 176 ? 2.877 5.014 -10.060 1.00 96.56 176 ARG A O 1
ATOM 1449 N N . VAL A 1 177 ? 4.630 3.641 -10.429 1.00 96.31 177 VAL A N 1
ATOM 1450 C CA . VAL A 1 177 ? 3.936 2.383 -10.104 1.00 96.31 177 VAL A CA 1
ATOM 1451 C C . VAL A 1 177 ? 3.544 2.340 -8.628 1.00 96.31 177 VAL A C 1
ATOM 1453 O O . VAL A 1 177 ? 2.396 2.033 -8.301 1.00 96.31 177 VAL A O 1
ATOM 1456 N N . GLU A 1 178 ? 4.451 2.723 -7.731 1.00 96.50 178 GLU A N 1
ATOM 1457 C CA . GLU A 1 178 ? 4.195 2.775 -6.293 1.00 96.50 178 GLU A CA 1
ATOM 1458 C C . GLU A 1 178 ? 3.037 3.727 -5.965 1.00 96.50 178 GLU A C 1
ATOM 1460 O O . GLU A 1 178 ? 2.101 3.362 -5.246 1.00 96.50 178 GLU A O 1
ATOM 1465 N N . ARG A 1 179 ? 3.050 4.940 -6.534 1.00 96.62 179 ARG A N 1
ATOM 1466 C CA . ARG A 1 179 ? 1.964 5.914 -6.352 1.00 96.62 179 ARG A CA 1
ATOM 1467 C C . ARG A 1 179 ? 0.635 5.401 -6.893 1.00 96.62 179 ARG A C 1
ATOM 1469 O O . ARG A 1 179 ? -0.393 5.613 -6.244 1.00 96.62 179 ARG A O 1
ATOM 1476 N N . ALA A 1 180 ? 0.644 4.728 -8.042 1.00 93.94 180 ALA A N 1
ATOM 1477 C CA . ALA A 1 180 ? -0.560 4.151 -8.631 1.00 93.94 180 ALA A CA 1
ATOM 1478 C C . ALA A 1 180 ? -1.172 3.059 -7.737 1.00 93.94 180 ALA A C 1
ATOM 1480 O O . ALA A 1 180 ? -2.394 3.004 -7.587 1.00 93.94 180 ALA A O 1
ATOM 1481 N N . LEU A 1 181 ? -0.334 2.230 -7.109 1.00 92.31 181 LEU A N 1
ATOM 1482 C CA . LEU A 1 181 ? -0.771 1.130 -6.253 1.00 92.31 181 LEU A CA 1
ATOM 1483 C C . LEU A 1 181 ? -1.193 1.567 -4.850 1.00 92.31 181 LEU A C 1
ATOM 1485 O O . LEU A 1 181 ? -2.256 1.169 -4.375 1.00 92.31 181 LEU A O 1
ATOM 1489 N N . PHE A 1 182 ? -0.371 2.374 -4.181 1.00 95.62 182 PHE A N 1
ATOM 1490 C CA . PHE A 1 182 ? -0.491 2.612 -2.737 1.00 95.62 182 PHE A CA 1
ATOM 1491 C C . PHE A 1 182 ? -0.763 4.075 -2.380 1.00 95.62 182 PHE A C 1
ATOM 1493 O O . PHE A 1 182 ? -1.079 4.383 -1.229 1.00 95.62 182 PHE A O 1
ATOM 1500 N N . GLY A 1 183 ? -0.699 4.997 -3.347 1.00 96.25 183 GLY A N 1
ATOM 1501 C CA . GLY A 1 183 ? -0.840 6.433 -3.092 1.00 96.25 183 GLY A CA 1
ATOM 1502 C C . GLY A 1 183 ? -2.183 6.806 -2.459 1.00 96.25 183 GLY A C 1
ATOM 1503 O O . GLY A 1 183 ? -2.228 7.565 -1.490 1.00 96.25 183 GLY A O 1
ATOM 1504 N N . LYS A 1 184 ? -3.288 6.223 -2.948 1.00 97.06 184 LYS A N 1
ATOM 1505 C CA . LYS A 1 184 ? -4.631 6.458 -2.383 1.00 97.06 184 LYS A CA 1
ATOM 1506 C C . LYS A 1 184 ? -4.760 5.937 -0.950 1.00 97.06 184 LYS A C 1
ATOM 1508 O O . LYS A 1 184 ? -5.382 6.609 -0.130 1.00 97.06 184 LYS A O 1
ATOM 1513 N N . PHE A 1 185 ? -4.160 4.783 -0.664 1.00 97.19 185 PHE A N 1
ATOM 1514 C CA . PHE A 1 185 ? -4.165 4.160 0.658 1.00 97.19 185 PHE A CA 1
ATOM 1515 C C . PHE A 1 185 ? -3.404 5.012 1.677 1.00 97.19 185 PHE A C 1
ATOM 1517 O O . PHE A 1 185 ? -3.989 5.471 2.658 1.00 97.19 185 PHE A O 1
ATOM 1524 N N . ARG A 1 186 ? -2.142 5.350 1.385 1.00 97.69 186 ARG A N 1
ATOM 1525 C CA . ARG A 1 186 ? -1.323 6.192 2.272 1.00 97.69 186 ARG A CA 1
ATOM 1526 C C . ARG A 1 186 ? -1.915 7.589 2.472 1.00 97.69 186 ARG A C 1
ATOM 1528 O O . ARG A 1 186 ? -1.838 8.141 3.568 1.00 97.69 186 ARG A O 1
ATOM 1535 N N . SER A 1 187 ? -2.544 8.162 1.441 1.00 98.12 187 SER A N 1
ATOM 1536 C CA . SER A 1 187 ? -3.262 9.436 1.580 1.00 98.12 187 SER A CA 1
ATOM 1537 C C . SER A 1 187 ? -4.448 9.321 2.539 1.00 98.12 187 SER A C 1
ATOM 1539 O O . SER A 1 187 ? -4.631 10.203 3.373 1.00 98.12 187 SER A O 1
ATOM 1541 N N . ALA A 1 188 ? -5.240 8.248 2.441 1.00 98.19 188 ALA A N 1
ATOM 1542 C CA . ALA A 1 188 ? -6.383 8.028 3.323 1.00 98.19 188 ALA A CA 1
ATOM 1543 C C . ALA A 1 188 ? -5.944 7.835 4.784 1.00 98.19 188 ALA A C 1
ATOM 1545 O O . ALA A 1 188 ? -6.517 8.471 5.667 1.00 98.19 188 ALA A O 1
ATOM 1546 N N . MET A 1 189 ? -4.876 7.064 5.029 1.00 98.25 189 MET A N 1
ATOM 1547 C CA . MET A 1 189 ? -4.267 6.935 6.361 1.00 98.25 189 MET A CA 1
ATOM 1548 C C . MET A 1 189 ? -3.874 8.299 6.935 1.00 98.25 189 MET A C 1
ATOM 1550 O O . MET A 1 189 ? -4.280 8.651 8.040 1.00 98.25 189 MET A O 1
ATOM 1554 N N . LYS A 1 190 ? -3.145 9.114 6.160 1.00 98.38 190 LYS A N 1
ATOM 1555 C CA . LYS A 1 190 ? -2.713 10.452 6.587 1.00 98.38 190 LYS A CA 1
ATOM 1556 C C . LYS A 1 190 ? -3.896 11.366 6.917 1.00 98.38 190 LYS A C 1
ATOM 1558 O O . LYS A 1 190 ? -3.807 12.212 7.808 1.00 98.38 190 LYS A O 1
ATOM 1563 N N . ASP A 1 191 ? -4.999 11.243 6.188 1.00 98.50 191 ASP A N 1
ATOM 1564 C CA . ASP A 1 191 ? -6.201 12.027 6.460 1.00 98.50 191 ASP A CA 1
ATOM 1565 C C . ASP A 1 191 ? -6.930 11.558 7.727 1.00 98.50 191 ASP A C 1
ATOM 1567 O O . ASP A 1 191 ? -7.416 12.406 8.482 1.00 98.50 191 ASP A O 1
ATOM 1571 N N . LEU A 1 192 ? -6.931 10.252 8.017 1.00 98.44 192 LEU A N 1
ATOM 1572 C CA . LEU A 1 192 ? -7.455 9.698 9.267 1.00 98.44 192 LEU A CA 1
ATOM 1573 C C . LEU A 1 192 ? -6.608 10.129 10.475 1.00 98.44 192 LEU A C 1
ATOM 1575 O O . LEU A 1 192 ? -7.154 10.592 11.475 1.00 98.44 192 LEU A O 1
ATOM 1579 N N . GLU A 1 193 ? -5.277 10.111 10.354 1.00 98.31 193 GLU A N 1
ATOM 1580 C CA . GLU A 1 193 ? -4.357 10.626 11.381 1.00 98.31 193 GLU A CA 1
ATOM 1581 C C . GLU A 1 193 ? -4.623 12.104 11.693 1.00 98.31 193 GLU A C 1
ATOM 1583 O O . GLU A 1 193 ? -4.740 12.499 12.856 1.00 98.31 193 GLU A O 1
ATOM 1588 N N . LYS A 1 194 ? -4.800 12.937 10.658 1.00 98.31 194 LYS A N 1
ATOM 1589 C CA . LYS A 1 194 ? -5.175 14.348 10.841 1.00 98.31 194 LYS A CA 1
ATOM 1590 C C . LYS A 1 194 ? -6.522 14.501 11.548 1.00 98.31 194 LYS A C 1
ATOM 1592 O O . LYS A 1 194 ? -6.681 15.447 12.323 1.00 98.31 194 LYS A O 1
ATOM 1597 N N . MET A 1 195 ? -7.502 13.637 11.270 1.00 97.56 195 MET A N 1
ATOM 1598 C CA . MET A 1 195 ? -8.784 13.663 11.981 1.00 97.56 195 MET A CA 1
ATOM 1599 C C . MET A 1 195 ? -8.625 13.263 13.442 1.00 97.56 195 MET A C 1
ATOM 1601 O O . MET A 1 195 ? -9.171 13.959 14.295 1.00 97.56 195 MET A O 1
ATOM 1605 N N . ASN A 1 196 ? -7.817 12.246 13.744 1.00 97.12 196 ASN A N 1
ATOM 1606 C CA . ASN A 1 196 ? -7.495 11.876 15.121 1.00 97.12 196 ASN A CA 1
ATOM 1607 C C . ASN A 1 196 ? -6.875 13.042 15.892 1.00 97.12 196 ASN A C 1
ATOM 1609 O O . ASN A 1 196 ? -7.362 13.392 16.963 1.00 97.12 196 ASN A O 1
ATOM 1613 N N . ILE A 1 197 ? -5.909 13.749 15.299 1.00 97.69 197 ILE A N 1
ATOM 1614 C CA . ILE A 1 197 ? -5.323 14.956 15.905 1.00 97.69 197 ILE A CA 1
ATOM 1615 C C . ILE A 1 197 ? -6.393 16.036 16.156 1.00 97.69 197 ILE A C 1
ATOM 1617 O O . ILE A 1 197 ? -6.359 16.735 17.170 1.00 97.69 197 ILE A O 1
ATOM 1621 N N . ARG A 1 198 ? -7.354 16.215 15.239 1.00 97.56 198 ARG A N 1
ATOM 1622 C CA . ARG A 1 198 ? -8.461 17.174 15.421 1.00 97.56 198 ARG A CA 1
ATOM 1623 C C . ARG A 1 198 ? -9.409 16.752 16.543 1.00 97.56 198 ARG A C 1
ATOM 1625 O O . ARG A 1 198 ? -9.841 17.618 17.299 1.00 97.56 198 ARG A O 1
ATOM 1632 N N . ILE A 1 199 ? -9.712 15.462 16.657 1.00 97.38 199 ILE A N 1
ATOM 1633 C CA . ILE A 1 199 ? -10.535 14.902 17.734 1.00 97.38 199 ILE A CA 1
ATOM 1634 C C . ILE A 1 199 ? -9.839 15.090 19.083 1.00 97.38 199 ILE A C 1
ATOM 1636 O O . ILE A 1 199 ? -10.445 15.634 20.002 1.00 97.38 199 ILE A O 1
ATOM 1640 N N . GLU A 1 200 ? -8.551 14.762 19.182 1.00 96.56 200 GLU A N 1
ATOM 1641 C CA . GLU A 1 200 ? -7.761 14.958 20.403 1.00 96.56 200 GLU A CA 1
ATOM 1642 C C . GLU A 1 200 ? -7.700 16.433 20.819 1.00 96.56 200 GLU A C 1
ATOM 1644 O O . GLU A 1 200 ? -7.809 16.755 22.001 1.00 96.56 200 GLU A O 1
ATOM 1649 N N . LYS A 1 201 ? -7.587 17.360 19.858 1.00 96.69 201 LYS A N 1
ATOM 1650 C CA . LYS A 1 201 ? -7.692 18.802 20.136 1.00 96.69 201 LYS A CA 1
ATOM 1651 C C . LYS A 1 201 ? -9.082 19.192 20.643 1.00 96.69 201 LYS A C 1
ATOM 1653 O O . LYS A 1 201 ? -9.175 19.967 21.590 1.00 96.69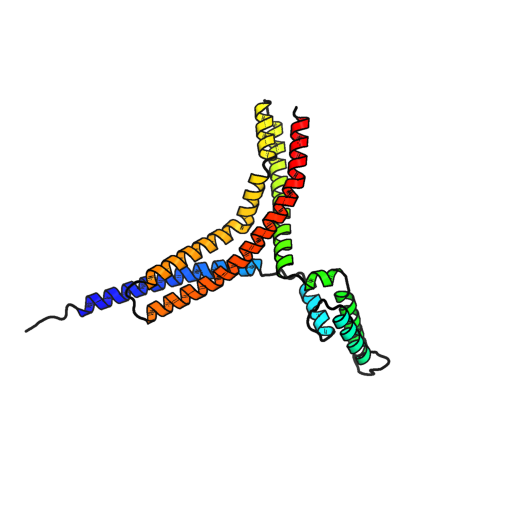 201 LYS A O 1
ATOM 1658 N N . ALA A 1 202 ? -10.151 18.657 20.051 1.00 94.88 202 ALA A N 1
ATOM 1659 C CA . ALA A 1 202 ? -11.520 18.931 20.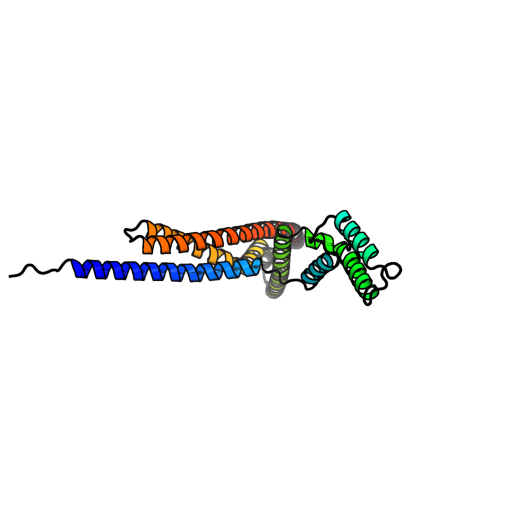487 1.00 94.88 202 ALA A CA 1
ATOM 1660 C C . ALA A 1 202 ? -11.787 18.422 21.914 1.00 94.88 202 ALA A C 1
ATOM 1662 O O . ALA A 1 202 ? -12.439 19.113 22.689 1.00 94.88 202 ALA A O 1
ATOM 1663 N N . MET A 1 203 ? -11.221 17.273 22.293 1.00 94.69 203 MET A N 1
ATOM 1664 C CA . MET A 1 203 ? -11.339 16.701 23.642 1.00 94.69 203 MET A CA 1
ATOM 1665 C C . MET A 1 203 ? -10.716 17.568 24.745 1.00 94.69 203 MET A C 1
ATOM 1667 O O . MET A 1 203 ? -11.081 17.413 25.904 1.00 94.69 203 MET A O 1
ATOM 1671 N N . LYS A 1 204 ? -9.792 18.477 24.407 1.00 93.25 204 LYS A N 1
ATOM 1672 C CA . LYS A 1 204 ? -9.205 19.440 25.358 1.00 93.25 204 LYS A CA 1
ATOM 1673 C C . LYS A 1 204 ? -10.108 20.647 25.628 1.00 93.25 204 LYS A C 1
ATOM 1675 O O . LYS A 1 204 ? -9.758 21.498 26.438 1.00 93.25 204 LYS A O 1
ATOM 1680 N N . SER A 1 205 ? -11.222 20.762 24.907 1.00 90.12 205 SER A N 1
ATOM 1681 C CA . SER A 1 205 ? -12.181 21.851 25.084 1.00 90.12 205 SER A CA 1
ATOM 1682 C C . SER A 1 205 ? -13.142 21.551 26.229 1.00 90.12 205 SER A C 1
ATOM 1684 O O . SER A 1 205 ? -13.392 20.393 26.554 1.00 90.12 205 SER A O 1
ATOM 1686 N N . ASP A 1 206 ? -13.745 22.601 26.778 1.00 90.31 206 ASP A N 1
ATOM 1687 C CA . ASP A 1 206 ? -14.812 22.482 27.767 1.00 90.31 206 ASP A CA 1
ATOM 1688 C C . ASP A 1 206 ? -16.091 21.897 27.130 1.00 90.31 206 ASP A C 1
ATOM 1690 O O . ASP A 1 206 ? -16.846 22.579 26.415 1.00 90.31 206 ASP A O 1
ATOM 1694 N N . LEU A 1 207 ? -16.270 20.588 27.324 1.00 90.00 207 LEU A N 1
ATOM 1695 C CA . LEU A 1 207 ? -17.332 19.754 26.773 1.00 90.00 207 LEU A CA 1
ATOM 1696 C C . LEU A 1 207 ? -17.931 18.890 27.884 1.00 90.00 207 LEU A C 1
ATOM 1698 O O . LEU A 1 207 ? -17.212 18.320 28.699 1.00 90.00 207 LEU A O 1
ATOM 1702 N N . GLY A 1 208 ? -19.253 18.717 27.854 1.00 91.38 208 GLY A N 1
ATOM 1703 C CA . GLY A 1 208 ? -19.924 17.761 28.732 1.00 91.38 208 GLY A CA 1
ATOM 1704 C C . GLY A 1 208 ? -19.497 16.316 28.450 1.00 91.38 208 GLY A C 1
ATOM 1705 O O . GLY A 1 208 ? -19.172 15.955 27.315 1.00 91.38 208 GLY A O 1
ATOM 1706 N N . GLU A 1 209 ? -19.569 15.472 29.478 1.00 93.31 209 GLU A N 1
ATOM 1707 C CA . GLU A 1 209 ? -19.059 14.094 29.476 1.00 93.31 209 GLU A CA 1
ATOM 1708 C C . GLU A 1 209 ? -19.590 1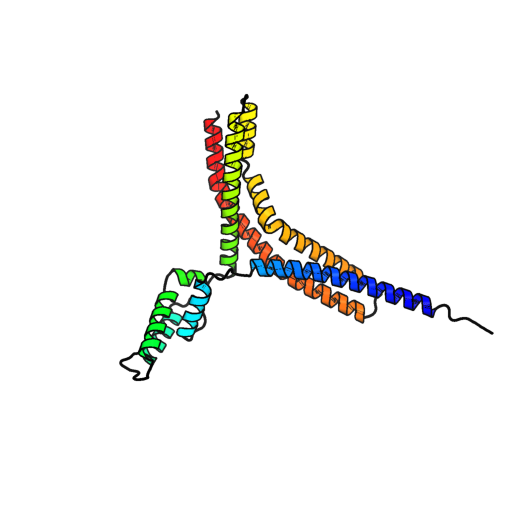3.232 28.318 1.00 93.31 209 GLU A C 1
ATOM 1710 O O . GLU A 1 209 ? -18.835 12.501 27.682 1.00 93.31 209 GLU A O 1
ATOM 1715 N N . SER A 1 210 ? -20.864 13.390 27.947 1.00 91.56 210 SER A N 1
ATOM 1716 C CA . SER A 1 210 ? -21.460 12.694 26.797 1.00 91.56 210 SER A CA 1
ATOM 1717 C C . SER A 1 210 ? -20.731 12.980 25.469 1.00 91.56 210 SER A C 1
ATOM 1719 O O . SER A 1 210 ? -20.486 12.064 24.677 1.00 91.56 210 SER A O 1
ATOM 1721 N N . LEU A 1 211 ? -20.334 14.236 25.223 1.00 93.50 211 LEU A N 1
ATOM 1722 C CA . LEU A 1 211 ? -19.597 14.611 24.011 1.00 93.50 211 LEU A CA 1
ATOM 1723 C C . LEU A 1 211 ? -18.148 14.122 24.067 1.00 93.50 211 LEU A C 1
ATOM 1725 O O . LEU A 1 211 ? -17.629 13.657 23.053 1.00 93.50 211 LEU A O 1
ATOM 1729 N N . LEU A 1 212 ? -17.517 14.179 25.244 1.00 95.25 212 LEU A N 1
ATOM 1730 C CA . LEU A 1 212 ? -16.174 13.633 25.448 1.00 95.25 212 LEU A CA 1
ATOM 1731 C C . LEU A 1 212 ? -16.137 12.124 25.194 1.00 95.25 212 LEU A C 1
ATOM 1733 O O . LEU A 1 212 ? -15.253 11.657 24.482 1.00 95.25 212 LEU A O 1
ATOM 1737 N N . ASN A 1 213 ? -17.120 11.374 25.691 1.00 95.56 213 ASN A N 1
ATOM 1738 C CA . ASN A 1 213 ? -17.224 9.933 25.452 1.00 95.56 213 ASN A CA 1
ATOM 1739 C C . ASN A 1 213 ? -17.434 9.613 23.966 1.00 95.56 213 ASN A C 1
ATOM 1741 O O . ASN A 1 213 ? -16.820 8.685 23.446 1.00 95.56 213 ASN A O 1
ATOM 1745 N N . THR A 1 214 ? -18.217 10.430 23.254 1.00 96.31 214 THR A N 1
ATOM 1746 C CA . THR A 1 214 ? -18.393 10.293 21.798 1.00 96.31 214 THR A CA 1
ATOM 1747 C C . THR A 1 214 ? -17.074 10.509 21.046 1.00 96.31 214 THR A C 1
ATOM 1749 O O . THR A 1 214 ? -16.733 9.743 20.145 1.00 96.31 214 THR A O 1
ATOM 1752 N N . LEU A 1 215 ? -16.306 11.539 21.419 1.00 97.44 215 LEU A N 1
ATOM 1753 C CA . LEU A 1 215 ? -14.998 11.823 20.823 1.00 97.44 215 LEU A CA 1
ATOM 1754 C C . LEU A 1 215 ? -13.969 10.729 21.138 1.00 97.44 215 LEU A C 1
ATOM 1756 O O . LEU A 1 215 ? -13.240 10.328 20.236 1.00 97.44 215 LEU A O 1
ATOM 1760 N N . ARG A 1 216 ? -13.942 10.214 22.376 1.00 97.56 216 ARG A N 1
ATOM 1761 C CA . ARG A 1 216 ? -13.074 9.096 22.787 1.00 97.56 216 ARG A CA 1
ATOM 1762 C C . ARG A 1 216 ? -13.350 7.847 21.959 1.00 97.56 216 ARG A C 1
ATOM 1764 O O . ARG A 1 216 ? -12.443 7.356 21.303 1.00 97.56 216 ARG A O 1
ATOM 1771 N N . ALA A 1 217 ? -14.612 7.422 21.880 1.00 97.38 217 ALA A N 1
ATOM 1772 C CA . ALA A 1 217 ? -14.999 6.259 21.084 1.00 97.38 217 ALA A CA 1
ATOM 1773 C C . ALA A 1 217 ? -14.623 6.416 19.601 1.00 97.38 217 ALA A C 1
ATOM 1775 O O . ALA A 1 217 ? -14.145 5.473 18.975 1.00 97.38 217 ALA A O 1
ATOM 1776 N N . SER A 1 218 ? -14.803 7.619 19.040 1.00 97.44 218 SER A N 1
ATOM 1777 C CA . SER A 1 218 ? -14.359 7.918 17.676 1.00 97.44 218 SER A CA 1
ATOM 1778 C C . SER A 1 218 ? -12.839 7.811 17.523 1.00 97.44 218 SER A C 1
ATOM 1780 O O . SER A 1 218 ? -12.373 7.278 16.522 1.00 97.44 218 SER A O 1
ATOM 1782 N N . ARG A 1 219 ? -12.067 8.341 18.476 1.00 97.81 219 ARG A N 1
ATOM 1783 C CA . ARG A 1 219 ? -10.599 8.342 18.449 1.00 97.81 219 ARG A CA 1
ATOM 1784 C C . ARG A 1 219 ? -10.022 6.942 18.592 1.00 97.81 219 ARG A C 1
ATOM 1786 O O . ARG A 1 219 ? -9.062 6.610 17.899 1.00 97.81 219 ARG A O 1
ATOM 1793 N N . ASP A 1 220 ? -10.590 6.142 19.483 1.00 97.69 220 ASP A N 1
ATOM 1794 C CA . ASP A 1 220 ? -10.113 4.789 19.756 1.00 97.69 220 ASP A CA 1
ATOM 1795 C C . ASP A 1 220 ? -10.354 3.883 18.544 1.00 97.69 220 ASP A C 1
ATOM 1797 O O . ASP A 1 220 ? -9.409 3.254 18.077 1.00 97.69 220 ASP A O 1
ATOM 1801 N N . ARG A 1 221 ? -11.544 3.949 17.928 1.00 97.50 221 ARG A N 1
ATOM 1802 C CA . ARG A 1 221 ? -11.830 3.246 16.664 1.00 97.50 221 ARG A CA 1
ATOM 1803 C C . ARG A 1 221 ? -10.853 3.621 15.551 1.00 97.50 221 ARG A C 1
ATOM 1805 O O . ARG A 1 221 ? -10.223 2.753 14.966 1.00 97.50 221 ARG A O 1
ATOM 1812 N N . ASN A 1 222 ? -10.670 4.919 15.305 1.00 97.81 222 ASN A N 1
ATOM 1813 C CA . ASN A 1 222 ? -9.718 5.373 14.293 1.00 97.81 222 ASN A CA 1
ATOM 1814 C C . ASN A 1 222 ? -8.288 4.873 14.582 1.00 97.81 222 ASN A C 1
ATOM 1816 O O . ASN A 1 222 ? -7.506 4.678 13.657 1.00 97.81 222 ASN A O 1
ATOM 1820 N N . SER A 1 223 ? -7.907 4.761 15.862 1.00 97.62 223 SER A N 1
ATOM 1821 C CA . SER A 1 223 ? -6.568 4.311 16.262 1.00 97.62 223 SER A CA 1
ATOM 1822 C C . SER A 1 223 ? -6.369 2.829 15.951 1.00 97.62 223 SER A C 1
ATOM 1824 O O . SER A 1 223 ? -5.329 2.477 15.406 1.00 97.62 223 SER A O 1
ATOM 1826 N N . GLU A 1 224 ? -7.383 2.001 16.204 1.00 97.19 224 GLU A N 1
ATOM 1827 C CA . GLU A 1 224 ? -7.402 0.584 15.825 1.00 97.19 224 GLU A CA 1
ATOM 1828 C C . GLU A 1 224 ? -7.249 0.413 14.304 1.00 97.19 224 GLU A C 1
ATOM 1830 O O . GLU A 1 224 ? -6.299 -0.223 13.845 1.00 97.19 224 GLU A O 1
ATOM 1835 N N . THR A 1 225 ? -8.073 1.109 13.511 1.00 97.25 225 THR A N 1
ATOM 1836 C CA . THR A 1 225 ? -7.977 1.097 12.041 1.00 97.25 225 THR A CA 1
ATOM 1837 C C . THR A 1 225 ? -6.601 1.552 11.541 1.00 97.25 225 THR A C 1
ATOM 1839 O O . THR A 1 225 ? -6.052 0.996 10.586 1.00 97.25 225 THR A O 1
ATOM 1842 N N . LEU A 1 226 ? -6.016 2.582 12.165 1.00 98.19 226 LEU A N 1
ATOM 1843 C CA . LEU A 1 226 ? -4.680 3.068 11.812 1.00 98.19 226 LEU A CA 1
ATOM 1844 C C . LEU A 1 226 ? -3.586 2.051 12.131 1.00 98.19 226 LEU A C 1
ATOM 1846 O O . LEU A 1 226 ? -2.618 1.958 11.374 1.00 98.19 226 LEU A O 1
ATOM 1850 N N . ASP A 1 227 ? -3.711 1.305 13.222 1.00 96.44 227 ASP A N 1
ATOM 1851 C CA . ASP A 1 227 ? -2.734 0.289 13.597 1.00 96.44 227 ASP A CA 1
ATOM 1852 C C . ASP A 1 227 ? -2.742 -0.884 12.614 1.00 96.44 227 ASP A C 1
ATOM 1854 O O . ASP A 1 227 ? -1.670 -1.333 12.192 1.00 96.44 227 ASP A O 1
ATOM 1858 N N . ASP A 1 228 ? -3.916 -1.309 12.151 1.00 92.81 228 ASP A N 1
ATOM 1859 C CA . ASP A 1 228 ? -4.027 -2.308 11.086 1.00 92.81 228 ASP A CA 1
ATOM 1860 C C . ASP A 1 228 ? -3.486 -1.780 9.755 1.00 92.81 228 ASP A C 1
ATOM 1862 O O . ASP A 1 228 ? -2.653 -2.422 9.107 1.00 92.81 228 ASP A O 1
ATOM 1866 N N . ALA A 1 229 ? -3.828 -0.543 9.390 1.00 95.88 229 ALA A N 1
ATOM 1867 C CA . ALA A 1 229 ? -3.296 0.089 8.189 1.00 95.88 229 ALA A CA 1
ATOM 1868 C C . ALA A 1 229 ? -1.759 0.213 8.214 1.00 95.88 229 ALA A C 1
ATOM 1870 O O . ALA A 1 229 ? -1.098 0.030 7.189 1.00 95.88 229 ALA A O 1
ATOM 1871 N N . ARG A 1 230 ? -1.155 0.460 9.383 1.00 96.00 230 ARG A N 1
ATOM 1872 C CA . ARG A 1 230 ? 0.309 0.487 9.558 1.00 96.00 230 ARG A CA 1
ATOM 1873 C C . ARG A 1 230 ? 0.953 -0.889 9.438 1.00 96.00 230 ARG A C 1
ATOM 1875 O O . ARG A 1 230 ? 2.102 -0.972 9.001 1.00 96.00 230 ARG A O 1
ATOM 1882 N N . LYS A 1 231 ? 0.270 -1.973 9.821 1.00 91.44 231 LYS A N 1
ATOM 1883 C CA . LYS A 1 231 ? 0.755 -3.338 9.545 1.00 91.44 231 LYS A CA 1
ATOM 1884 C C . LYS A 1 231 ? 0.853 -3.550 8.035 1.00 91.44 231 LYS A C 1
ATOM 1886 O O . LYS A 1 231 ? 1.930 -3.889 7.556 1.00 91.44 231 LYS A O 1
ATOM 1891 N N . ILE A 1 232 ? -0.203 -3.211 7.296 1.00 91.19 232 ILE A N 1
ATOM 1892 C CA . ILE A 1 232 ? -0.218 -3.301 5.831 1.00 91.19 232 ILE A CA 1
ATOM 1893 C C . ILE A 1 232 ? 0.859 -2.416 5.187 1.00 91.19 232 ILE A C 1
ATOM 1895 O O . ILE A 1 232 ? 1.580 -2.882 4.308 1.00 91.19 232 ILE A O 1
ATOM 1899 N N . ASP A 1 233 ? 1.033 -1.164 5.628 1.00 95.06 233 ASP A N 1
ATOM 1900 C CA . ASP A 1 233 ? 2.075 -0.280 5.078 1.00 95.06 233 ASP A CA 1
ATOM 1901 C C . ASP A 1 233 ? 3.491 -0.835 5.310 1.00 95.06 233 ASP A C 1
ATOM 1903 O O . ASP A 1 233 ? 4.342 -0.717 4.428 1.00 95.06 233 ASP A O 1
ATOM 1907 N N . ARG A 1 234 ? 3.751 -1.506 6.443 1.00 93.62 234 ARG A N 1
ATOM 1908 C CA . ARG A 1 234 ? 5.025 -2.214 6.663 1.00 93.62 234 ARG A CA 1
ATOM 1909 C C . ARG A 1 234 ? 5.219 -3.351 5.663 1.00 93.62 234 ARG A C 1
ATOM 1911 O O . ARG A 1 234 ? 6.281 -3.422 5.052 1.00 93.62 234 ARG A O 1
ATOM 1918 N N . THR A 1 235 ? 4.200 -4.175 5.440 1.00 88.75 235 THR A N 1
ATOM 1919 C CA . THR A 1 235 ? 4.237 -5.250 4.436 1.00 88.75 235 THR A CA 1
ATOM 1920 C C . THR A 1 235 ? 4.485 -4.698 3.031 1.00 88.75 235 THR A C 1
ATOM 1922 O O . THR A 1 235 ? 5.316 -5.228 2.295 1.00 88.75 235 THR A O 1
ATOM 1925 N N . ILE A 1 236 ? 3.827 -3.588 2.672 1.00 93.00 236 ILE A N 1
ATOM 1926 C CA . ILE A 1 236 ? 4.051 -2.883 1.402 1.00 93.00 236 ILE A CA 1
ATOM 1927 C C . ILE A 1 236 ? 5.509 -2.438 1.281 1.00 93.00 236 ILE A C 1
ATOM 1929 O O . ILE A 1 236 ? 6.122 -2.654 0.241 1.00 93.00 236 ILE A O 1
ATOM 1933 N N . ARG A 1 237 ? 6.083 -1.830 2.325 1.00 94.56 237 ARG A N 1
ATOM 1934 C CA . ARG A 1 237 ? 7.480 -1.365 2.304 1.00 94.56 237 ARG A CA 1
ATOM 1935 C C . ARG A 1 237 ? 8.468 -2.506 2.109 1.00 94.56 237 ARG A C 1
ATOM 1937 O O . ARG A 1 237 ? 9.380 -2.355 1.304 1.00 94.56 237 ARG A O 1
ATOM 1944 N N . THR A 1 238 ? 8.277 -3.627 2.802 1.00 89.19 238 THR A N 1
ATOM 1945 C CA . THR A 1 238 ? 9.120 -4.817 2.620 1.00 89.19 238 THR A CA 1
ATOM 1946 C C . THR A 1 238 ? 9.031 -5.325 1.182 1.00 89.19 238 THR A C 1
ATOM 1948 O O . THR A 1 238 ? 10.052 -5.449 0.514 1.00 89.19 238 THR A O 1
ATOM 1951 N N . ALA A 1 239 ? 7.813 -5.499 0.663 1.00 87.31 239 ALA A N 1
ATOM 1952 C CA . ALA A 1 239 ? 7.592 -5.957 -0.706 1.00 87.31 239 ALA A CA 1
ATOM 1953 C C . ALA A 1 239 ? 8.216 -5.020 -1.757 1.00 87.31 239 ALA A C 1
ATOM 1955 O O . ALA A 1 239 ? 8.792 -5.474 -2.742 1.00 87.31 239 ALA A O 1
ATOM 1956 N N . LEU A 1 240 ? 8.122 -3.703 -1.551 1.00 94.81 240 LEU A N 1
ATOM 1957 C CA . LEU A 1 240 ? 8.733 -2.710 -2.435 1.00 94.81 240 LEU A CA 1
ATOM 1958 C C . LEU A 1 240 ? 10.258 -2.755 -2.395 1.00 94.81 240 LEU A C 1
ATOM 1960 O O . LEU A 1 240 ? 10.886 -2.615 -3.443 1.00 94.81 240 LEU A O 1
ATOM 1964 N N . ALA A 1 241 ? 10.857 -2.948 -1.219 1.00 93.06 241 ALA A N 1
ATOM 1965 C CA . ALA A 1 241 ? 12.303 -3.077 -1.090 1.00 93.06 241 ALA A CA 1
ATOM 1966 C C . ALA A 1 241 ? 12.818 -4.307 -1.857 1.00 93.06 241 ALA A C 1
ATOM 1968 O O . ALA A 1 241 ? 13.778 -4.194 -2.624 1.00 93.06 241 ALA A O 1
ATOM 1969 N N . ASP A 1 242 ? 12.131 -5.444 -1.722 1.00 84.00 242 ASP A N 1
ATOM 1970 C CA . ASP A 1 242 ? 12.472 -6.685 -2.425 1.00 84.00 242 ASP A CA 1
ATOM 1971 C C . ASP A 1 242 ? 12.320 -6.539 -3.947 1.00 84.00 242 ASP A C 1
ATOM 1973 O O . ASP A 1 242 ? 13.248 -6.854 -4.701 1.00 84.00 242 ASP A O 1
ATOM 1977 N N . ALA A 1 243 ? 11.197 -5.975 -4.407 1.00 86.44 243 ALA A N 1
ATOM 1978 C CA . ALA A 1 243 ? 10.966 -5.716 -5.825 1.00 86.44 243 ALA A CA 1
ATOM 1979 C C . ALA A 1 243 ? 12.001 -4.747 -6.413 1.00 86.44 243 ALA A C 1
ATOM 1981 O O . ALA A 1 243 ? 12.554 -4.997 -7.484 1.00 86.44 243 ALA A O 1
ATOM 1982 N N . THR A 1 244 ? 12.294 -3.653 -5.706 1.00 94.44 244 THR A N 1
ATOM 1983 C CA . THR A 1 244 ? 13.258 -2.634 -6.145 1.00 94.44 244 THR A CA 1
ATOM 1984 C C . THR A 1 244 ? 14.652 -3.227 -6.286 1.00 94.44 244 THR A C 1
ATOM 1986 O O . THR A 1 244 ? 15.331 -2.967 -7.276 1.00 94.44 244 THR A O 1
ATOM 1989 N N . LYS A 1 245 ? 15.068 -4.087 -5.350 1.00 90.38 245 LYS A N 1
ATOM 1990 C CA . LYS A 1 245 ? 16.346 -4.797 -5.450 1.00 90.38 245 LYS A CA 1
ATOM 1991 C C . LYS A 1 245 ? 16.422 -5.644 -6.726 1.00 90.38 245 LYS A C 1
ATOM 1993 O O . LYS A 1 245 ? 17.401 -5.536 -7.461 1.00 90.38 245 LYS A O 1
ATOM 1998 N N . LYS A 1 246 ? 15.378 -6.432 -7.018 1.00 83.50 246 LYS A N 1
ATOM 1999 C CA . LYS A 1 246 ? 15.301 -7.264 -8.236 1.00 83.50 246 LYS A CA 1
ATOM 2000 C C . LYS A 1 246 ? 15.345 -6.424 -9.515 1.00 83.50 246 LYS A C 1
ATOM 2002 O O . LYS A 1 246 ? 16.017 -6.804 -10.471 1.00 83.50 246 LYS A O 1
ATOM 2007 N N . ILE A 1 247 ? 14.652 -5.284 -9.528 1.00 89.38 247 ILE A N 1
ATOM 2008 C CA . ILE A 1 247 ? 14.655 -4.344 -10.657 1.00 89.38 247 ILE A CA 1
ATOM 2009 C C . ILE A 1 247 ? 16.054 -3.760 -10.859 1.00 89.38 247 ILE A C 1
ATOM 2011 O O . ILE A 1 247 ? 16.592 -3.857 -11.961 1.00 89.38 247 ILE A O 1
ATOM 2015 N N . ASN A 1 248 ? 16.670 -3.223 -9.803 1.00 91.31 248 ASN A N 1
ATOM 2016 C CA . ASN A 1 248 ? 17.987 -2.586 -9.873 1.00 91.31 248 ASN A CA 1
ATOM 2017 C C . ASN A 1 248 ? 19.050 -3.535 -10.447 1.00 91.31 248 ASN A C 1
ATOM 2019 O O . ASN A 1 248 ? 19.788 -3.159 -11.353 1.00 91.31 248 ASN A O 1
ATOM 2023 N N . GLU A 1 249 ? 19.081 -4.797 -10.003 1.00 83.00 249 GLU A N 1
ATOM 2024 C CA . GLU A 1 249 ? 20.027 -5.807 -10.505 1.00 83.00 249 GLU A CA 1
ATOM 2025 C C . GLU A 1 249 ? 19.929 -6.043 -12.027 1.00 83.00 249 GLU A C 1
ATOM 2027 O O . GLU A 1 249 ? 20.912 -6.420 -12.678 1.00 83.00 249 GLU A O 1
ATOM 2032 N N . VAL A 1 250 ? 18.748 -5.858 -12.618 1.00 82.44 250 VAL A N 1
ATOM 2033 C CA . VAL A 1 250 ? 18.508 -6.046 -14.056 1.00 82.44 250 VAL A CA 1
ATOM 2034 C C . VAL A 1 250 ? 18.725 -4.742 -14.824 1.00 82.44 250 VAL A C 1
ATOM 2036 O O . VAL A 1 250 ? 19.475 -4.732 -15.804 1.00 82.44 250 VAL A O 1
ATOM 2039 N N . GLU A 1 251 ? 18.109 -3.652 -14.376 1.00 88.62 251 GLU A N 1
ATOM 2040 C CA . GLU A 1 251 ? 18.105 -2.364 -15.075 1.00 88.62 251 GLU A CA 1
ATOM 2041 C C . GLU A 1 251 ? 19.496 -1.713 -15.104 1.00 88.62 251 GLU A C 1
ATOM 2043 O O . GLU A 1 251 ? 19.906 -1.211 -16.150 1.00 88.62 251 GLU A O 1
ATOM 2048 N N . ASP A 1 252 ? 20.289 -1.808 -14.027 1.00 88.81 252 ASP A N 1
ATOM 2049 C CA . ASP A 1 252 ? 21.652 -1.253 -14.000 1.00 88.81 252 ASP A CA 1
ATOM 2050 C C . ASP A 1 252 ? 22.550 -1.884 -15.067 1.00 88.81 252 ASP A C 1
ATOM 2052 O O . ASP A 1 252 ? 23.331 -1.202 -15.742 1.00 88.81 252 ASP A O 1
ATOM 2056 N N . ARG A 1 253 ? 22.448 -3.208 -15.236 1.00 85.69 253 ARG A N 1
ATOM 2057 C CA . ARG A 1 253 ? 23.209 -3.937 -16.260 1.00 85.69 253 ARG A CA 1
ATOM 2058 C C . ARG A 1 253 ? 22.784 -3.513 -17.660 1.00 85.69 253 ARG A C 1
ATOM 2060 O O . ARG A 1 253 ? 23.637 -3.299 -18.519 1.00 85.69 253 ARG A O 1
ATOM 2067 N N . GLN A 1 254 ? 21.481 -3.376 -17.883 1.00 83.62 254 GLN A N 1
ATOM 2068 C CA . GLN A 1 254 ? 20.934 -2.974 -19.177 1.00 83.62 254 GLN A CA 1
ATOM 2069 C C . GLN A 1 254 ? 21.317 -1.536 -19.525 1.00 83.62 254 GLN A C 1
ATOM 2071 O O . GLN A 1 254 ? 21.775 -1.282 -20.636 1.00 83.62 254 GLN A O 1
ATOM 2076 N N . ARG A 1 255 ? 21.228 -0.615 -18.563 1.00 89.12 255 ARG A N 1
ATOM 2077 C CA . ARG A 1 255 ? 21.653 0.774 -18.737 1.00 89.12 255 ARG A CA 1
ATOM 2078 C C . ARG A 1 255 ? 23.125 0.868 -19.106 1.00 89.12 255 ARG A C 1
ATOM 2080 O O . ARG A 1 255 ? 23.441 1.520 -20.094 1.00 89.12 255 ARG A O 1
ATOM 2087 N N . LYS A 1 256 ? 24.022 0.202 -18.368 1.00 89.69 256 LYS A N 1
ATOM 2088 C CA . LYS A 1 256 ? 25.463 0.199 -18.690 1.00 89.69 256 LYS A CA 1
ATOM 2089 C C . LYS A 1 256 ? 25.720 -0.255 -20.127 1.00 89.69 256 LYS A C 1
ATOM 2091 O O . LYS A 1 256 ? 26.411 0.448 -20.855 1.00 89.69 256 LYS A O 1
ATOM 2096 N N . ASN A 1 257 ? 25.087 -1.351 -20.546 1.00 87.50 257 ASN A N 1
ATOM 2097 C CA . ASN A 1 257 ? 25.207 -1.872 -21.907 1.00 87.50 257 ASN A CA 1
ATOM 2098 C C . ASN A 1 257 ? 24.718 -0.858 -22.961 1.00 87.50 257 ASN A C 1
ATOM 2100 O O . ASN A 1 257 ? 25.425 -0.581 -23.925 1.00 87.50 257 ASN A O 1
ATOM 2104 N N . ILE A 1 258 ? 23.560 -0.222 -22.748 1.00 87.44 258 ILE A N 1
ATOM 2105 C CA . ILE A 1 258 ? 23.045 0.812 -23.662 1.00 87.44 258 ILE A CA 1
ATOM 2106 C C . ILE A 1 258 ? 24.044 1.970 -23.797 1.00 87.44 258 ILE A C 1
ATOM 2108 O O . ILE A 1 258 ? 24.355 2.385 -24.908 1.00 87.44 258 ILE A O 1
ATOM 2112 N N . TYR A 1 259 ? 24.583 2.480 -22.688 1.00 87.75 259 TYR A N 1
ATOM 2113 C CA . TYR A 1 259 ? 25.552 3.579 -22.737 1.00 87.75 259 TYR A CA 1
ATOM 2114 C C . TYR A 1 259 ? 26.894 3.178 -23.360 1.00 87.75 259 TYR A C 1
ATOM 2116 O O . TYR A 1 259 ? 27.540 4.021 -23.975 1.00 87.75 259 TYR A O 1
ATOM 2124 N N . GLU A 1 260 ? 27.324 1.923 -23.223 1.00 90.31 260 GLU A N 1
ATOM 2125 C CA . GLU A 1 260 ? 28.506 1.402 -23.921 1.00 90.31 260 GLU A CA 1
ATOM 2126 C C . GLU A 1 260 ? 28.302 1.366 -25.437 1.00 90.31 260 GLU A C 1
ATOM 2128 O O . GLU A 1 260 ? 29.207 1.750 -26.168 1.00 90.31 260 GLU A O 1
ATOM 2133 N N . GLN A 1 261 ? 27.109 0.993 -25.908 1.00 83.44 261 GLN A N 1
ATOM 2134 C CA . GLN A 1 261 ? 26.773 0.987 -27.338 1.00 83.44 261 GLN A CA 1
ATOM 2135 C C . GLN A 1 261 ? 26.641 2.391 -27.952 1.00 83.44 261 GLN A C 1
ATOM 2137 O O . GLN A 1 261 ? 26.677 2.531 -29.172 1.00 83.44 261 GLN A O 1
ATOM 2142 N N . LEU A 1 262 ? 26.457 3.427 -27.127 1.00 81.75 262 LEU A N 1
ATOM 2143 C CA . LEU A 1 262 ? 26.311 4.822 -27.567 1.00 81.75 262 LEU A CA 1
ATOM 2144 C C . LEU A 1 262 ? 27.638 5.596 -27.646 1.00 81.75 262 LEU A C 1
ATOM 2146 O O . LEU A 1 262 ? 27.642 6.723 -28.157 1.00 81.75 262 LEU A O 1
ATOM 2150 N N . LYS A 1 263 ? 28.727 5.033 -27.109 1.00 78.94 263 LYS A N 1
ATOM 2151 C CA . LYS A 1 263 ? 30.080 5.605 -27.177 1.00 78.94 263 LYS A CA 1
ATOM 2152 C C . LYS A 1 263 ? 30.698 5.373 -28.550 1.00 78.94 263 LYS A C 1
ATOM 2154 O O . LYS A 1 263 ? 31.224 6.370 -29.097 1.00 78.94 263 LYS A O 1
#